Protein AF-A0A0L0DSE1-F1 (afdb_monomer_lite)

Structure (mmCIF, N/CA/C/O backbone):
data_AF-A0A0L0DSE1-F1
#
_entry.id   AF-A0A0L0DSE1-F1
#
loop_
_atom_site.group_PDB
_atom_site.id
_atom_site.type_symbol
_atom_site.label_atom_id
_atom_site.label_alt_id
_atom_site.label_comp_id
_atom_site.label_asym_id
_atom_site.label_entity_id
_atom_site.label_seq_id
_atom_site.pdbx_PDB_ins_code
_atom_site.Cartn_x
_atom_site.Cartn_y
_atom_site.Cartn_z
_atom_site.occupancy
_atom_site.B_iso_or_equiv
_atom_site.auth_seq_id
_atom_site.auth_comp_id
_atom_site.auth_asym_id
_atom_site.auth_atom_id
_atom_site.pdbx_PDB_model_num
ATOM 1 N N . MET A 1 1 ? -2.384 -7.972 -8.181 1.00 77.00 1 MET A N 1
ATOM 2 C CA . MET A 1 1 ? -3.371 -7.738 -7.108 1.00 77.00 1 MET A CA 1
ATOM 3 C C . MET A 1 1 ? -4.631 -7.132 -7.720 1.00 77.00 1 MET A C 1
ATOM 5 O O . MET A 1 1 ? -4.498 -6.184 -8.484 1.00 77.00 1 MET A O 1
ATOM 9 N N . ARG A 1 2 ? -5.817 -7.716 -7.495 1.00 85.00 2 ARG A N 1
ATOM 10 C CA . ARG A 1 2 ? -7.105 -7.076 -7.835 1.00 85.00 2 ARG A CA 1
ATOM 11 C C . ARG A 1 2 ? -7.622 -6.322 -6.615 1.00 85.00 2 ARG A C 1
ATOM 13 O O . ARG A 1 2 ? -7.344 -6.754 -5.499 1.00 85.00 2 ARG A O 1
ATOM 20 N N . VAL A 1 3 ? -8.358 -5.242 -6.859 1.00 89.81 3 VAL A N 1
ATOM 21 C CA . VAL A 1 3 ? -8.854 -4.331 -5.825 1.00 89.81 3 VAL A CA 1
ATOM 22 C C . VAL A 1 3 ? -10.337 -4.044 -6.042 1.00 89.81 3 VAL A C 1
ATOM 24 O O . VAL A 1 3 ? -10.761 -3.860 -7.186 1.00 89.81 3 VAL A O 1
ATOM 27 N N . ASP A 1 4 ? -11.109 -3.986 -4.959 1.00 92.31 4 ASP A N 1
ATOM 28 C CA . ASP A 1 4 ? -12.491 -3.508 -4.986 1.00 92.31 4 ASP A CA 1
ATOM 29 C C . ASP A 1 4 ? -12.519 -1.972 -5.034 1.00 92.31 4 ASP A C 1
ATOM 31 O O . ASP A 1 4 ? -12.539 -1.263 -4.025 1.00 92.31 4 ASP A O 1
ATOM 35 N N . VAL A 1 5 ? -12.480 -1.444 -6.258 1.00 92.19 5 VAL A N 1
ATOM 36 C CA . VAL A 1 5 ? -12.525 0.003 -6.517 1.00 92.19 5 VAL A CA 1
ATOM 37 C C . VAL A 1 5 ? -13.855 0.633 -6.109 1.00 92.19 5 VAL A C 1
ATOM 39 O O . VAL A 1 5 ? -13.909 1.832 -5.856 1.00 92.19 5 VAL A O 1
ATOM 42 N N . VAL A 1 6 ? -14.930 -0.151 -6.031 1.00 90.56 6 VAL A N 1
ATOM 43 C CA . VAL A 1 6 ? -16.251 0.362 -5.672 1.00 90.56 6 VAL A CA 1
ATOM 44 C C . VAL A 1 6 ? -16.303 0.622 -4.174 1.00 90.56 6 VAL A C 1
ATOM 46 O O . VAL A 1 6 ? -16.630 1.736 -3.768 1.00 90.56 6 VAL A O 1
ATOM 49 N N . LEU A 1 7 ? -15.880 -0.354 -3.370 1.00 91.31 7 LEU A N 1
ATOM 50 C CA . LEU A 1 7 ? -15.752 -0.187 -1.927 1.00 91.31 7 LEU A CA 1
ATOM 51 C C . LEU A 1 7 ? -14.810 0.973 -1.579 1.00 91.31 7 LEU A C 1
ATOM 53 O O . LEU A 1 7 ? -15.154 1.822 -0.760 1.00 91.31 7 LEU A O 1
ATOM 57 N N . LEU A 1 8 ? -13.641 1.059 -2.222 1.00 92.75 8 LEU A N 1
ATOM 58 C CA . LEU A 1 8 ? -12.686 2.139 -1.946 1.00 92.75 8 LEU A CA 1
ATOM 59 C C . LEU A 1 8 ? -13.211 3.522 -2.345 1.00 92.75 8 LEU A C 1
ATOM 61 O O . LEU A 1 8 ? -12.933 4.500 -1.652 1.00 92.75 8 LEU A O 1
ATOM 65 N N . ARG A 1 9 ? -14.000 3.627 -3.418 1.00 94.06 9 ARG A N 1
ATOM 66 C CA . ARG A 1 9 ? -14.691 4.873 -3.774 1.00 94.06 9 ARG A CA 1
ATOM 67 C C . ARG A 1 9 ? -15.709 5.270 -2.707 1.00 94.06 9 ARG A C 1
ATOM 69 O O . ARG A 1 9 ? -15.739 6.432 -2.304 1.00 94.06 9 ARG A O 1
ATOM 76 N N . ASP A 1 10 ? -16.508 4.318 -2.235 1.00 91.31 10 ASP A N 1
ATOM 77 C CA . ASP A 1 10 ? -17.514 4.557 -1.197 1.00 91.31 10 ASP A CA 1
ATOM 78 C C . ASP A 1 10 ? -16.847 5.001 0.118 1.00 91.31 10 ASP A C 1
ATOM 80 O O . ASP A 1 10 ? -17.321 5.933 0.770 1.00 91.31 10 ASP A O 1
ATOM 84 N N . ILE A 1 11 ? -15.690 4.417 0.453 1.00 91.88 11 ILE A N 1
ATOM 85 C CA . ILE A 1 11 ? -14.836 4.837 1.574 1.00 91.88 11 ILE A CA 1
ATOM 86 C C . ILE A 1 11 ? -14.335 6.278 1.387 1.00 91.88 11 ILE A C 1
ATOM 88 O O . ILE A 1 11 ? -14.452 7.099 2.299 1.00 91.88 11 ILE A O 1
ATOM 92 N N . LEU A 1 12 ? -13.789 6.599 0.211 1.00 89.38 12 LEU A N 1
ATOM 93 C CA . LEU A 1 12 ? -13.179 7.902 -0.073 1.00 89.38 12 LEU A CA 1
ATOM 94 C C . LEU A 1 12 ? -14.194 9.048 -0.082 1.00 89.38 12 LEU A C 1
ATOM 96 O O . LEU A 1 12 ? -13.908 10.120 0.447 1.00 89.38 12 LEU A O 1
ATOM 100 N N . PHE A 1 13 ? -15.377 8.825 -0.655 1.00 89.88 13 PHE A N 1
ATOM 101 C CA . PHE A 1 13 ? -16.377 9.875 -0.883 1.00 89.88 13 PHE A CA 1
ATOM 102 C C . PHE A 1 13 ? -17.624 9.746 -0.005 1.00 89.88 13 PHE A C 1
ATOM 104 O O . PHE A 1 13 ? -18.590 10.487 -0.189 1.00 89.88 13 PHE A O 1
ATOM 111 N N . ARG A 1 14 ? -17.622 8.814 0.957 1.00 80.19 14 ARG A N 1
ATOM 112 C CA . ARG A 1 14 ? -18.731 8.563 1.896 1.00 80.19 14 ARG A CA 1
ATOM 113 C C . ARG A 1 14 ? -20.073 8.320 1.193 1.00 80.19 14 ARG A C 1
ATOM 115 O O . ARG A 1 14 ? -21.125 8.719 1.694 1.00 80.19 14 ARG A O 1
ATOM 122 N N . GLN A 1 15 ? -20.045 7.689 0.021 1.00 66.56 15 GLN A N 1
ATOM 123 C CA . GLN A 1 15 ? -21.254 7.374 -0.735 1.00 66.56 15 GLN A CA 1
ATOM 124 C C . GLN A 1 15 ? -21.861 6.071 -0.204 1.00 66.56 15 GLN A C 1
ATOM 126 O O . GLN A 1 15 ? -21.169 5.076 -0.023 1.00 66.56 15 GLN A O 1
ATOM 131 N N . SER A 1 16 ? -23.164 6.072 0.091 1.00 49.97 16 SER A N 1
ATOM 132 C CA . SER A 1 16 ? -23.876 4.861 0.508 1.00 49.97 16 SER A CA 1
ATOM 133 C C . SER A 1 16 ? -24.124 3.935 -0.686 1.00 49.97 16 SER A C 1
ATOM 135 O O . SER A 1 16 ? -24.565 4.411 -1.733 1.00 49.97 16 SER A O 1
ATOM 137 N N . ALA A 1 17 ? -23.979 2.622 -0.483 1.00 47.59 17 ALA A N 1
ATOM 138 C CA . ALA A 1 17 ? -24.120 1.528 -1.458 1.00 47.59 17 ALA A CA 1
ATOM 139 C C . ALA A 1 17 ? -25.480 1.397 -2.203 1.00 47.59 17 ALA A C 1
ATOM 141 O O . ALA A 1 17 ? -25.745 0.386 -2.848 1.00 47.59 17 ALA A O 1
ATOM 142 N N . GLN A 1 18 ? -26.369 2.391 -2.155 1.00 39.34 18 GLN A N 1
ATOM 143 C CA . GLN A 1 18 ? -27.724 2.333 -2.723 1.00 39.34 18 GLN A CA 1
ATOM 144 C C . GLN A 1 18 ? -27.823 2.566 -4.241 1.00 39.34 18 GLN A C 1
ATOM 146 O O . GLN A 1 18 ? -28.926 2.627 -4.772 1.00 39.34 18 GLN A O 1
ATOM 151 N N . SER A 1 19 ? -26.710 2.657 -4.970 1.00 42.16 19 SER A N 1
ATOM 152 C CA . SER A 1 19 ? -26.721 2.854 -6.430 1.00 42.16 19 SER A CA 1
ATOM 153 C C . SER A 1 19 ? -25.907 1.780 -7.151 1.00 42.16 19 SER A C 1
ATOM 155 O O . SER A 1 19 ? -24.937 2.085 -7.837 1.00 42.16 19 SER A O 1
ATOM 157 N N . GLN A 1 20 ? -26.256 0.505 -6.963 1.00 48.78 20 GLN A N 1
ATOM 158 C CA . GLN A 1 20 ? -25.586 -0.606 -7.648 1.00 48.78 20 GLN A CA 1
ATOM 159 C C . GLN A 1 20 ? -26.588 -1.596 -8.240 1.00 48.78 20 GLN A C 1
ATOM 161 O O . GLN A 1 20 ? -26.768 -2.714 -7.769 1.00 48.78 20 GLN A O 1
ATOM 166 N N . SER A 1 21 ? -27.212 -1.198 -9.340 1.00 42.06 21 SER A N 1
ATOM 167 C CA . SER A 1 21 ? -27.599 -2.155 -10.368 1.00 42.06 21 SER A CA 1
ATOM 168 C C . SER A 1 21 ? -27.372 -1.490 -11.708 1.00 42.06 21 SER A C 1
ATOM 170 O O . SER A 1 21 ? -28.204 -0.687 -12.106 1.00 42.06 21 SER A O 1
ATOM 172 N N . GLU A 1 22 ? -26.239 -1.765 -12.361 1.00 42.53 22 GLU A N 1
ATOM 173 C CA . GLU A 1 22 ? -26.206 -2.001 -13.806 1.00 42.53 22 GLU A CA 1
ATOM 174 C C . GLU A 1 22 ? -24.787 -2.212 -14.367 1.00 42.53 22 GLU A C 1
ATOM 176 O O . GLU A 1 22 ? -23.858 -1.469 -14.080 1.00 42.53 22 GLU A O 1
ATOM 181 N N . HIS A 1 23 ? -24.694 -3.211 -15.254 1.00 43.81 23 HIS A N 1
ATOM 182 C CA . HIS A 1 23 ? -23.675 -3.407 -16.294 1.00 43.81 23 HIS A CA 1
ATOM 183 C C . HIS A 1 23 ? -22.360 -4.113 -15.937 1.00 43.81 23 HIS A C 1
ATOM 185 O O . HIS A 1 23 ? -21.278 -3.538 -15.992 1.00 43.81 23 HIS A O 1
ATOM 191 N N . SER A 1 24 ? -22.455 -5.437 -15.759 1.00 47.62 24 SER A N 1
ATOM 192 C CA . SER A 1 24 ? -21.319 -6.363 -15.817 1.00 47.62 24 SER A CA 1
ATOM 193 C C . SER A 1 24 ? -21.011 -6.801 -17.259 1.00 47.62 24 SER A C 1
ATOM 195 O O . SER A 1 24 ? -21.774 -7.580 -17.824 1.00 47.62 24 SER A O 1
ATOM 197 N N . ASN A 1 25 ? -19.947 -6.246 -17.867 1.00 41.38 25 ASN A N 1
ATOM 198 C CA . ASN A 1 25 ? -19.017 -6.896 -18.832 1.00 41.38 25 ASN A CA 1
ATOM 199 C C . ASN A 1 25 ? -18.144 -5.922 -19.665 1.00 41.38 25 ASN A C 1
ATOM 201 O O . ASN A 1 25 ? -17.325 -6.373 -20.461 1.00 41.38 25 ASN A O 1
ATOM 205 N N . LYS A 1 26 ? -18.210 -4.599 -19.433 1.00 45.12 26 LYS A N 1
ATOM 206 C CA . LYS A 1 26 ? -17.184 -3.617 -19.881 1.00 45.12 26 LYS A CA 1
ATOM 207 C C . LYS A 1 26 ? -16.057 -3.370 -18.848 1.00 45.12 26 LYS A C 1
ATOM 209 O O . LYS A 1 26 ? -15.193 -2.528 -19.049 1.00 45.12 26 LYS A O 1
ATOM 214 N N . LEU A 1 27 ? -16.031 -4.145 -17.759 1.00 52.34 27 LEU A N 1
ATOM 215 C CA . LEU A 1 27 ? -15.506 -3.725 -16.450 1.00 52.34 27 LEU A CA 1
ATOM 216 C C . LEU A 1 27 ? -13.992 -3.543 -16.274 1.00 52.34 27 LEU A C 1
ATOM 218 O O . LEU A 1 27 ? -13.603 -2.821 -15.367 1.00 52.34 27 LEU A O 1
ATOM 222 N N . ASN A 1 28 ? -13.113 -4.216 -17.021 1.00 54.69 28 ASN A N 1
ATOM 223 C CA . ASN A 1 28 ? -11.720 -4.342 -16.548 1.00 54.69 28 ASN A CA 1
ATOM 224 C C . ASN A 1 28 ? -10.826 -3.133 -16.898 1.00 54.69 28 ASN A C 1
ATOM 226 O O . ASN A 1 28 ? -9.962 -2.762 -16.109 1.00 54.69 28 ASN A O 1
ATOM 230 N N . VAL A 1 29 ? -11.039 -2.493 -18.056 1.00 58.25 29 VAL A N 1
ATOM 231 C CA . VAL A 1 29 ? -10.295 -1.272 -18.431 1.00 58.25 29 VAL A CA 1
ATOM 232 C C . VAL A 1 29 ? -10.792 -0.076 -17.615 1.00 58.25 29 VAL A C 1
ATOM 234 O O . VAL A 1 29 ? -9.981 0.693 -17.100 1.00 58.25 29 VAL A O 1
ATOM 237 N N . ASP A 1 30 ? -12.108 0.009 -17.405 1.00 80.06 30 ASP A N 1
ATOM 238 C CA . ASP A 1 30 ? -12.718 1.042 -16.567 1.00 80.06 30 ASP A CA 1
ATOM 239 C C . ASP A 1 30 ? -12.274 0.915 -15.101 1.00 80.06 30 ASP A C 1
ATOM 241 O O . ASP A 1 30 ? -11.966 1.922 -14.473 1.00 80.06 30 ASP A O 1
ATOM 245 N N . ALA A 1 31 ? -12.134 -0.307 -14.569 1.00 86.69 31 ALA A N 1
ATOM 246 C CA . ALA A 1 31 ? -11.707 -0.521 -13.186 1.00 86.69 31 ALA A CA 1
ATOM 247 C C . ALA A 1 31 ? -10.246 -0.119 -12.921 1.00 86.69 31 ALA A C 1
ATOM 249 O O . ALA A 1 31 ? -9.960 0.451 -11.871 1.00 86.69 31 ALA A O 1
ATOM 250 N N . ARG A 1 32 ? -9.311 -0.366 -13.853 1.00 89.44 32 ARG A N 1
ATOM 251 C CA . ARG A 1 32 ? -7.913 0.084 -13.688 1.00 89.44 32 ARG A CA 1
ATOM 252 C C . ARG A 1 32 ? -7.793 1.603 -13.762 1.00 89.44 32 ARG A C 1
ATOM 254 O O . ARG A 1 32 ? -7.111 2.205 -12.936 1.00 89.44 32 ARG A O 1
ATOM 261 N N . ALA A 1 33 ? -8.472 2.220 -14.730 1.00 91.69 33 ALA A N 1
ATOM 262 C CA . ALA A 1 33 ? -8.508 3.673 -14.848 1.00 91.69 33 ALA A CA 1
ATOM 263 C C . ALA A 1 33 ? -9.141 4.314 -13.604 1.00 91.69 33 ALA A C 1
ATOM 265 O O . ALA A 1 33 ? -8.642 5.321 -13.104 1.00 91.69 33 ALA A O 1
ATOM 266 N N . GLU A 1 34 ? -10.200 3.704 -13.071 1.00 93.75 34 GLU A N 1
ATOM 267 C CA . GLU A 1 34 ? -10.820 4.137 -11.823 1.00 93.75 34 GLU A CA 1
ATOM 268 C C . GLU A 1 34 ? -9.874 3.971 -10.632 1.00 93.75 34 GLU A C 1
ATOM 270 O O . GLU A 1 34 ? -9.717 4.907 -9.858 1.00 93.75 34 GLU A O 1
ATOM 275 N N . ALA A 1 35 ? -9.161 2.849 -10.513 1.00 95.06 35 ALA A N 1
ATOM 276 C CA . ALA A 1 35 ? -8.174 2.655 -9.453 1.00 95.06 35 ALA A CA 1
ATOM 277 C C . ALA A 1 35 ? -7.085 3.739 -9.461 1.00 95.06 35 ALA A C 1
ATOM 279 O O . ALA A 1 35 ? -6.737 4.271 -8.409 1.00 95.06 35 ALA A O 1
ATOM 280 N N . ALA A 1 36 ? -6.591 4.115 -10.646 1.00 95.31 36 ALA A N 1
ATOM 281 C CA . ALA A 1 36 ? -5.628 5.204 -10.794 1.00 95.31 36 ALA A CA 1
ATOM 282 C C . ALA A 1 36 ? -6.215 6.569 -10.379 1.00 95.31 36 ALA A C 1
ATOM 284 O O . ALA A 1 36 ? -5.525 7.369 -9.747 1.00 95.31 36 ALA A O 1
ATOM 285 N N . ARG A 1 37 ? -7.495 6.832 -10.680 1.00 95.81 37 ARG A N 1
ATOM 286 C CA . ARG A 1 37 ? -8.191 8.048 -10.219 1.00 95.81 37 ARG A CA 1
ATOM 287 C C . ARG A 1 37 ? -8.378 8.056 -8.709 1.00 95.81 37 ARG A C 1
ATOM 289 O O . ARG A 1 37 ? -8.062 9.060 -8.081 1.00 95.81 37 ARG A O 1
ATOM 296 N N . LEU A 1 38 ? -8.841 6.949 -8.131 1.00 96.62 38 LEU A N 1
ATOM 297 C CA . LEU A 1 38 ? -9.020 6.811 -6.687 1.00 96.62 38 LEU A CA 1
ATOM 298 C C . LEU A 1 38 ? -7.693 6.983 -5.957 1.00 96.62 38 LEU A C 1
ATOM 300 O O . LEU A 1 38 ? -7.653 7.707 -4.967 1.00 96.62 38 LEU A O 1
ATOM 304 N N . TYR A 1 39 ? -6.608 6.409 -6.490 1.00 97.44 39 TYR A N 1
ATOM 305 C CA . TYR A 1 39 ? -5.259 6.634 -5.981 1.00 97.44 39 TYR A CA 1
ATOM 306 C C . TYR A 1 39 ? -4.941 8.130 -5.892 1.00 97.44 39 TYR A C 1
ATOM 308 O O . TYR A 1 39 ? -4.450 8.579 -4.866 1.00 97.44 39 TYR A O 1
ATOM 316 N N . ASP A 1 40 ? -5.255 8.932 -6.912 1.00 97.44 40 ASP A N 1
ATOM 317 C CA . ASP A 1 40 ? -5.062 10.383 -6.838 1.00 97.44 40 ASP A CA 1
ATOM 318 C C . ASP A 1 40 ? -6.015 11.074 -5.860 1.00 97.44 40 ASP A C 1
ATOM 320 O O . ASP A 1 40 ? -5.592 11.967 -5.120 1.00 97.44 40 ASP A O 1
ATOM 324 N N . SER A 1 41 ? -7.272 10.637 -5.803 1.00 96.88 41 SER A N 1
ATOM 325 C CA . SER A 1 41 ? -8.274 11.174 -4.884 1.00 96.88 41 SER A CA 1
ATOM 326 C C . SER A 1 41 ? -7.889 11.000 -3.416 1.00 96.88 41 SER A C 1
ATOM 328 O O . SER A 1 41 ? -8.177 11.901 -2.629 1.00 96.88 41 SER A O 1
ATOM 330 N N . MET A 1 42 ? -7.173 9.930 -3.044 1.00 96.56 42 MET A N 1
ATOM 331 C CA . MET A 1 42 ? -6.668 9.722 -1.674 1.00 96.56 42 MET A CA 1
ATOM 332 C C . MET A 1 42 ? -5.824 10.891 -1.147 1.00 96.56 42 MET A C 1
ATOM 334 O O . MET A 1 42 ? -5.761 11.104 0.060 1.00 96.56 42 MET A O 1
ATOM 338 N N . TYR A 1 43 ? -5.168 11.641 -2.037 1.00 96.50 43 TYR A N 1
ATOM 339 C CA . TYR A 1 43 ? -4.279 12.754 -1.680 1.00 96.50 43 TYR A CA 1
ATOM 340 C C . TYR A 1 43 ? -4.967 14.117 -1.772 1.00 96.50 43 TYR A C 1
ATOM 342 O O . TYR A 1 43 ? -4.333 15.151 -1.569 1.00 96.50 43 TYR A O 1
ATOM 350 N N . THR A 1 44 ? -6.259 14.140 -2.090 1.00 96.62 44 THR A N 1
ATOM 351 C CA . THR A 1 44 ? -7.080 15.343 -1.955 1.00 96.62 44 THR A CA 1
ATOM 352 C C . THR A 1 44 ? -7.541 15.490 -0.508 1.00 96.62 44 THR A C 1
ATOM 354 O O . THR A 1 44 ? -7.654 14.504 0.219 1.00 96.62 44 THR A O 1
ATOM 357 N N . THR A 1 45 ? -7.861 16.716 -0.088 1.00 95.50 45 THR A N 1
ATOM 358 C CA . THR A 1 45 ? -8.407 16.976 1.254 1.00 95.50 45 THR A CA 1
ATOM 359 C C . THR A 1 45 ? -9.656 16.141 1.535 1.00 95.50 45 THR A C 1
ATOM 361 O O . THR A 1 45 ? -9.818 15.629 2.638 1.00 95.50 45 THR A O 1
ATOM 364 N N . GLU A 1 46 ? -10.528 15.986 0.536 1.00 94.38 46 GLU A N 1
ATOM 365 C CA . GLU A 1 46 ? -11.763 15.211 0.655 1.00 94.38 46 GLU A CA 1
ATOM 366 C C . GLU A 1 46 ? -11.483 13.715 0.815 1.00 94.38 46 GLU A C 1
ATOM 368 O O . GLU A 1 46 ? -11.935 13.120 1.790 1.00 94.38 46 GLU A O 1
ATOM 373 N N . GLY A 1 47 ? -10.688 13.121 -0.082 1.00 94.38 47 GLY A N 1
ATOM 374 C CA . GLY A 1 47 ? -10.375 11.693 -0.017 1.00 94.38 47 GLY A CA 1
ATOM 375 C C . GLY A 1 47 ? -9.607 11.312 1.249 1.00 94.38 47 GLY A C 1
ATOM 376 O O . GLY A 1 47 ? -9.935 10.312 1.889 1.00 94.38 47 GLY A O 1
ATOM 377 N N . LEU A 1 48 ? -8.650 12.141 1.681 1.00 96.19 48 LEU A N 1
ATOM 378 C CA . LEU A 1 48 ? -7.937 11.923 2.940 1.00 96.19 48 LEU A CA 1
ATOM 379 C C . LEU A 1 48 ? -8.893 11.972 4.142 1.00 96.19 48 LEU A C 1
ATOM 381 O O . LEU A 1 48 ? -8.857 11.084 4.992 1.00 96.19 48 LEU A O 1
ATOM 385 N N . ALA A 1 49 ? -9.792 12.961 4.194 1.00 95.69 49 ALA A N 1
ATOM 386 C CA . ALA A 1 49 ? -10.795 13.069 5.254 1.00 95.69 49 ALA A CA 1
ATOM 387 C C . ALA A 1 49 ? -11.840 11.938 5.211 1.00 95.69 49 ALA A C 1
ATOM 389 O O . ALA A 1 49 ? -12.406 11.574 6.247 1.00 95.69 49 ALA A O 1
ATOM 390 N N . GLY A 1 50 ? -12.128 11.390 4.029 1.00 95.38 50 GLY A N 1
ATOM 391 C CA . GLY A 1 50 ? -12.936 10.185 3.846 1.00 95.38 50 GLY A CA 1
ATOM 392 C C . GLY A 1 50 ? -12.274 8.966 4.481 1.00 95.38 50 GLY A C 1
ATOM 393 O O . GLY A 1 50 ? -12.858 8.344 5.367 1.00 95.38 50 GLY A O 1
ATOM 394 N N . LEU A 1 51 ? -11.017 8.700 4.113 1.00 95.94 51 LEU A N 1
ATOM 395 C CA . LEU A 1 51 ? -10.226 7.588 4.646 1.00 95.94 51 LEU A CA 1
ATOM 396 C C . LEU A 1 51 ? -10.008 7.677 6.155 1.00 95.94 51 LEU A C 1
ATOM 398 O O . LEU A 1 51 ? -10.208 6.687 6.850 1.00 95.94 51 LEU A O 1
ATOM 402 N N . GLN A 1 52 ? -9.633 8.847 6.675 1.00 95.88 52 GLN A N 1
ATOM 403 C CA . GLN A 1 52 ? -9.436 9.045 8.115 1.00 95.88 52 GLN A CA 1
ATOM 404 C C . GLN A 1 52 ? -10.727 8.807 8.897 1.00 95.88 52 GLN A C 1
ATOM 406 O O . GLN A 1 52 ? -10.712 8.177 9.954 1.00 95.88 52 GLN A O 1
ATOM 411 N N . TYR A 1 53 ? -11.856 9.282 8.369 1.00 95.19 53 TYR A N 1
ATOM 412 C CA . TYR A 1 53 ? -13.154 9.041 8.981 1.00 95.19 53 TYR A CA 1
ATOM 413 C C . TYR A 1 53 ? -13.508 7.556 8.970 1.00 95.19 53 TYR A C 1
ATOM 415 O O . TYR A 1 53 ? -13.831 7.009 10.021 1.00 95.19 53 TYR A O 1
ATOM 423 N N . TRP A 1 54 ? -13.388 6.892 7.820 1.00 95.25 54 TRP A N 1
ATOM 424 C CA . TRP A 1 54 ? -13.626 5.456 7.713 1.00 95.25 54 TRP A CA 1
ATOM 425 C C . TRP A 1 54 ? -12.737 4.652 8.671 1.00 95.25 54 TRP A C 1
ATOM 427 O O . TRP A 1 54 ? -13.249 3.811 9.410 1.00 95.25 54 TRP A O 1
ATOM 437 N N . PHE A 1 55 ? -11.440 4.969 8.730 1.00 95.75 55 PHE A N 1
ATOM 438 C CA . PHE A 1 55 ? -10.500 4.342 9.655 1.00 95.75 55 PHE A CA 1
ATOM 439 C C . PHE A 1 55 ? -10.954 4.552 11.101 1.00 95.75 55 PHE A C 1
ATOM 441 O O . PHE A 1 55 ? -11.037 3.597 11.862 1.00 95.75 55 PHE A O 1
ATOM 448 N N . SER A 1 56 ? -11.368 5.770 11.468 1.00 94.69 56 SER A N 1
ATOM 449 C CA . SER A 1 56 ? -11.819 6.076 12.831 1.00 94.69 56 SER A CA 1
ATOM 450 C C . SER A 1 56 ? -13.083 5.342 13.284 1.00 94.69 56 SER A C 1
ATOM 452 O O . SER A 1 56 ? -13.299 5.199 14.485 1.00 94.69 56 SER A O 1
ATOM 454 N N . LEU A 1 57 ? -13.914 4.882 12.345 1.00 93.50 57 LEU A N 1
ATOM 455 C CA . LEU A 1 57 ? -15.112 4.098 12.649 1.00 93.50 57 LEU A CA 1
ATOM 456 C C . LEU A 1 57 ? -14.812 2.620 12.910 1.00 93.50 57 LEU A C 1
ATOM 458 O O . LEU A 1 57 ? -15.645 1.939 13.505 1.00 93.50 57 LEU A O 1
ATOM 462 N N . ARG A 1 58 ? -13.677 2.119 12.415 1.00 92.81 58 ARG A N 1
ATOM 463 C CA . ARG A 1 58 ? -13.319 0.695 12.451 1.00 92.81 58 ARG A CA 1
ATOM 464 C C . ARG A 1 58 ? -12.114 0.391 13.327 1.00 92.81 58 ARG A C 1
ATOM 466 O O . ARG A 1 58 ? -11.971 -0.745 13.747 1.00 92.81 58 ARG A O 1
ATOM 473 N N . ALA A 1 59 ? -11.271 1.384 13.578 1.00 94.38 59 ALA A N 1
ATOM 474 C CA . ALA A 1 59 ? -10.074 1.227 14.376 1.00 94.38 59 ALA A CA 1
ATOM 475 C C . ALA A 1 59 ? -10.415 1.095 15.858 1.00 94.38 59 ALA A C 1
ATOM 477 O O . ALA A 1 59 ? -11.304 1.776 16.385 1.00 94.38 59 ALA A O 1
ATOM 478 N N . THR A 1 60 ? -9.631 0.280 16.548 1.00 93.88 60 THR A N 1
ATOM 479 C CA . THR A 1 60 ? -9.677 0.178 17.996 1.00 93.88 60 THR A CA 1
ATOM 480 C C . THR A 1 60 ? -8.961 1.369 18.632 1.00 93.88 60 THR A C 1
ATOM 482 O O . THR A 1 60 ? -7.875 1.790 18.231 1.00 93.88 60 THR A O 1
ATOM 485 N N . LYS A 1 61 ? -9.588 1.951 19.660 1.00 93.00 61 LYS A N 1
ATOM 486 C CA . LYS A 1 61 ? -9.012 3.053 20.434 1.00 93.00 61 LYS A CA 1
ATOM 487 C C . LYS A 1 61 ? -8.141 2.512 21.563 1.00 93.00 61 LYS A C 1
ATOM 489 O O . LYS A 1 61 ? -8.657 1.928 22.513 1.00 93.00 61 LYS A O 1
ATOM 494 N N . LYS A 1 62 ? -6.842 2.800 21.507 1.00 87.81 62 LYS A N 1
ATOM 495 C CA . LYS A 1 62 ? -5.841 2.398 22.501 1.00 87.81 62 LYS A CA 1
ATOM 496 C C . LYS A 1 62 ? -5.286 3.605 23.247 1.00 87.81 62 LYS A C 1
ATOM 498 O O . LYS A 1 62 ? -5.170 4.696 22.693 1.00 87.81 62 LYS A O 1
ATOM 503 N N . LEU A 1 63 ? -4.952 3.427 24.523 1.00 85.75 63 LEU A N 1
ATOM 504 C CA . LEU A 1 63 ? -4.276 4.447 25.326 1.00 85.75 63 LEU A CA 1
ATOM 505 C C . LEU A 1 63 ? -2.764 4.220 25.271 1.00 85.75 63 LEU A C 1
ATOM 507 O O . LEU A 1 63 ? -2.284 3.162 25.666 1.00 85.75 63 LEU A O 1
ATOM 511 N N . VAL A 1 64 ? -2.024 5.228 24.813 1.00 81.81 64 VAL A N 1
ATOM 512 C CA . VAL A 1 64 ? -0.557 5.257 24.804 1.00 81.81 64 VAL A CA 1
ATOM 513 C C . VAL A 1 64 ? -0.120 6.445 25.658 1.00 81.81 64 VAL A C 1
ATOM 515 O O . VAL A 1 64 ? -0.232 7.612 25.270 1.00 81.81 64 VAL A O 1
ATOM 518 N N . GLY A 1 65 ? 0.308 6.149 26.887 1.00 84.06 65 GLY A N 1
ATOM 519 C CA . GLY A 1 65 ? 0.570 7.168 27.903 1.00 84.06 65 GLY A CA 1
ATOM 520 C C . GLY A 1 65 ? -0.698 7.955 28.259 1.00 84.06 65 GLY A C 1
ATOM 521 O O . GLY A 1 65 ? -1.682 7.382 28.717 1.00 84.06 65 GLY A O 1
ATOM 522 N N . ALA A 1 66 ? -0.669 9.276 28.055 1.00 84.25 66 ALA A N 1
ATOM 523 C CA . ALA A 1 66 ? -1.805 10.172 28.307 1.00 84.25 66 ALA A CA 1
ATOM 524 C C . ALA A 1 66 ? -2.677 10.440 27.063 1.00 84.25 66 ALA A C 1
ATOM 526 O O . ALA A 1 66 ? -3.664 11.170 27.156 1.00 84.25 66 ALA A O 1
ATOM 527 N N . SER A 1 67 ? -2.314 9.884 25.904 1.00 85.44 67 SER A N 1
ATOM 528 C CA . SER A 1 67 ? -3.022 10.101 24.640 1.00 85.44 67 SER A CA 1
ATOM 529 C C . SER A 1 67 ? -3.763 8.843 24.209 1.00 85.44 67 SER A C 1
ATOM 531 O O . SER A 1 67 ? -3.353 7.728 24.521 1.00 85.44 67 SER A O 1
ATOM 533 N N . SER A 1 68 ? -4.857 9.017 23.470 1.00 89.75 68 SER A N 1
ATOM 534 C CA . SER A 1 68 ? -5.511 7.907 22.784 1.00 89.75 68 SER A CA 1
ATOM 535 C C . SER A 1 68 ? -5.151 7.905 21.308 1.00 89.75 68 SER A C 1
ATOM 537 O O . SER A 1 68 ? -5.323 8.931 20.650 1.00 89.75 68 SER A O 1
ATOM 539 N N . VAL A 1 69 ? -4.733 6.755 20.802 1.00 92.56 69 VAL A N 1
ATOM 540 C CA . VAL A 1 69 ? -4.454 6.507 19.387 1.00 92.56 69 VAL A CA 1
ATOM 541 C C . VAL A 1 69 ? -5.465 5.506 18.836 1.00 92.56 69 VAL A C 1
ATOM 543 O O . VAL A 1 69 ? -6.117 4.786 19.595 1.00 92.56 69 VAL A O 1
ATOM 546 N N . LEU A 1 70 ? -5.636 5.511 17.520 1.00 95.75 70 LEU A N 1
ATOM 547 C CA . LEU A 1 70 ? -6.494 4.576 16.803 1.00 95.75 70 LEU A CA 1
ATOM 548 C C . LEU A 1 70 ? -5.596 3.628 16.016 1.00 95.75 70 LEU A C 1
ATOM 550 O O . LEU A 1 70 ? -4.752 4.106 15.256 1.00 95.75 70 LEU A O 1
ATOM 554 N N . THR A 1 71 ? -5.781 2.327 16.204 1.00 95.56 71 THR A N 1
ATOM 555 C CA . THR A 1 71 ? -5.004 1.286 15.526 1.00 95.56 71 THR A CA 1
ATOM 556 C C . THR A 1 71 ? -5.916 0.217 14.931 1.00 95.56 71 THR A C 1
ATOM 558 O O . THR A 1 71 ? -7.045 0.028 15.382 1.00 95.56 71 THR A O 1
ATOM 561 N N . PHE A 1 72 ? -5.437 -0.443 13.878 1.00 95.56 72 PHE A N 1
ATOM 562 C CA . PHE A 1 72 ? -5.968 -1.714 13.396 1.00 95.56 72 PHE A CA 1
ATOM 563 C C . PHE A 1 72 ? -5.119 -2.838 13.979 1.00 95.56 72 PHE A C 1
ATOM 565 O O . PHE A 1 72 ? -3.923 -2.887 13.706 1.00 95.56 72 PHE A O 1
ATOM 572 N N . GLY A 1 73 ? -5.720 -3.734 14.751 1.00 94.56 73 GLY A N 1
ATOM 573 C CA . GLY A 1 73 ? -5.112 -5.021 15.076 1.00 94.56 73 GLY A CA 1
ATOM 574 C C . GLY A 1 73 ? -5.137 -5.982 13.883 1.00 94.56 73 GLY A C 1
ATOM 575 O O . GLY A 1 73 ? -5.743 -5.700 12.845 1.00 94.56 73 GLY A O 1
ATOM 576 N N . GLU A 1 74 ? -4.521 -7.150 14.056 1.00 95.00 74 GLU A N 1
ATOM 577 C CA . GLU A 1 74 ? -4.458 -8.215 13.044 1.00 95.00 74 GLU A CA 1
ATOM 578 C C . GLU A 1 74 ? -5.831 -8.555 12.438 1.00 95.00 74 GLU A C 1
ATOM 580 O O . GLU A 1 74 ? -6.005 -8.465 11.222 1.00 95.00 74 GLU A O 1
ATOM 585 N N . ASP A 1 75 ? -6.830 -8.874 13.269 1.00 94.38 75 ASP A N 1
ATOM 586 C CA . ASP A 1 75 ? -8.172 -9.256 12.804 1.00 94.38 75 ASP A CA 1
ATOM 587 C C . ASP A 1 75 ? -8.828 -8.155 11.956 1.00 94.38 75 ASP A C 1
ATOM 589 O O . ASP A 1 75 ? -9.421 -8.422 10.906 1.00 94.38 75 ASP A O 1
ATOM 593 N N . GLU A 1 76 ? -8.709 -6.900 12.396 1.00 95.00 76 GLU A N 1
ATOM 594 C CA . GLU A 1 76 ? -9.270 -5.733 11.711 1.00 95.00 76 GLU A CA 1
ATOM 595 C C . GLU A 1 76 ? -8.584 -5.526 10.355 1.00 95.00 76 GLU A C 1
ATOM 597 O O . GLU A 1 76 ? -9.258 -5.280 9.348 1.00 95.00 76 GLU A O 1
ATOM 602 N N . PHE A 1 77 ? -7.259 -5.691 10.307 1.00 95.94 77 PHE A N 1
ATOM 603 C CA . PHE A 1 77 ? -6.480 -5.590 9.080 1.00 95.94 77 PHE A CA 1
ATOM 604 C C . PHE A 1 77 ? -6.781 -6.724 8.096 1.00 95.94 77 PHE A C 1
ATOM 606 O O . PHE A 1 77 ? -7.015 -6.454 6.918 1.00 95.94 77 PHE A O 1
ATOM 613 N N . VAL A 1 78 ? -6.838 -7.976 8.553 1.00 95.19 78 VAL A N 1
ATOM 614 C CA . VAL A 1 78 ? -7.124 -9.133 7.690 1.00 95.19 78 VAL A CA 1
ATOM 615 C C . VAL A 1 78 ? -8.545 -9.057 7.131 1.00 95.19 78 VAL A C 1
ATOM 617 O O . VAL A 1 78 ? -8.750 -9.275 5.933 1.00 95.19 78 VAL A O 1
ATOM 620 N N . LEU A 1 79 ? -9.537 -8.707 7.956 1.00 94.50 79 LEU A N 1
ATOM 621 C CA . LEU A 1 79 ? -10.913 -8.517 7.488 1.00 94.50 79 LEU A CA 1
ATOM 622 C C . LEU A 1 79 ? -10.990 -7.409 6.440 1.00 94.50 79 LEU A C 1
ATOM 624 O O . LEU A 1 79 ? -11.559 -7.618 5.369 1.00 94.50 79 LEU A O 1
ATOM 628 N N . PHE A 1 80 ? -10.368 -6.263 6.709 1.00 94.50 80 PHE A N 1
ATOM 629 C CA . PHE A 1 80 ? -10.309 -5.171 5.747 1.00 94.50 80 PHE A CA 1
ATOM 630 C C . PHE A 1 80 ? -9.607 -5.578 4.445 1.00 94.50 80 PHE A C 1
ATOM 632 O O . PHE A 1 80 ? -10.136 -5.359 3.357 1.00 94.50 80 PHE A O 1
ATOM 639 N N . GLY A 1 81 ? -8.437 -6.206 4.542 1.00 93.19 81 GLY A N 1
ATOM 640 C CA . GLY A 1 81 ? -7.642 -6.637 3.400 1.00 93.19 81 GLY A CA 1
ATOM 641 C C . GLY A 1 81 ? -8.401 -7.584 2.472 1.00 93.19 81 GLY A C 1
ATOM 642 O O . GLY A 1 81 ? -8.296 -7.449 1.251 1.00 93.19 81 GLY A O 1
ATOM 643 N N . ARG A 1 82 ? -9.223 -8.481 3.030 1.00 93.12 82 ARG A N 1
ATOM 644 C CA . ARG A 1 82 ? -10.133 -9.358 2.271 1.00 93.12 82 ARG A CA 1
ATOM 645 C C . ARG A 1 82 ? -11.275 -8.607 1.591 1.00 93.12 82 ARG A C 1
ATOM 647 O O . ARG A 1 82 ? -11.706 -9.014 0.518 1.00 93.12 82 ARG A O 1
ATOM 654 N N . GLU A 1 83 ? -11.794 -7.551 2.216 1.00 92.62 83 GLU A N 1
ATOM 655 C CA . GLU A 1 83 ? -12.853 -6.727 1.622 1.00 92.62 83 GLU A CA 1
ATOM 656 C C . GLU A 1 83 ? -12.328 -5.935 0.417 1.00 92.62 83 GLU A C 1
ATOM 658 O O . GLU A 1 83 ? -13.013 -5.827 -0.598 1.00 92.62 83 GLU A O 1
ATOM 663 N N . VAL A 1 84 ? -11.109 -5.389 0.504 1.00 92.44 84 VAL A N 1
ATOM 664 C CA . VAL A 1 84 ? -10.570 -4.499 -0.538 1.00 92.44 84 VAL A CA 1
ATOM 665 C C . VAL A 1 84 ? -9.681 -5.182 -1.569 1.00 92.44 84 VAL A C 1
ATOM 667 O O . VAL A 1 84 ? -9.467 -4.618 -2.642 1.00 92.44 84 VAL A O 1
ATOM 670 N N . THR A 1 85 ? -9.152 -6.373 -1.293 1.00 91.81 85 THR A N 1
ATOM 671 C CA . THR A 1 85 ? -8.240 -7.087 -2.196 1.00 91.81 85 THR A CA 1
ATOM 672 C C . THR A 1 85 ? -8.633 -8.552 -2.370 1.00 91.81 85 THR A C 1
ATOM 674 O O . THR A 1 85 ? -9.497 -9.079 -1.684 1.00 91.81 85 THR A O 1
ATOM 677 N N . GLN A 1 86 ? -7.972 -9.238 -3.304 1.00 88.38 86 GLN A N 1
ATOM 678 C CA . GLN A 1 86 ? -8.075 -10.697 -3.462 1.00 88.38 86 GLN A CA 1
ATOM 679 C C . GLN A 1 86 ? -6.905 -11.454 -2.817 1.00 88.38 86 GLN A C 1
ATOM 681 O O . GLN A 1 86 ? -6.574 -12.555 -3.257 1.00 88.38 86 GLN A O 1
ATOM 686 N N . LEU A 1 87 ? -6.221 -10.839 -1.851 1.00 89.25 87 LEU A N 1
ATOM 687 C CA . LEU A 1 87 ? -5.118 -11.480 -1.142 1.00 89.25 87 LEU A CA 1
ATOM 688 C C . LEU A 1 87 ? -5.650 -12.558 -0.193 1.00 89.25 87 LEU A C 1
ATOM 690 O O . LEU A 1 87 ? -6.739 -12.430 0.368 1.00 89.25 87 LEU A O 1
ATOM 694 N N . THR A 1 88 ? -4.886 -13.636 -0.036 1.00 90.06 88 THR A N 1
ATOM 695 C CA . THR A 1 88 ? -5.174 -14.663 0.971 1.00 90.06 88 THR A CA 1
ATOM 696 C C . THR A 1 88 ? -4.787 -14.171 2.361 1.00 90.06 88 THR A C 1
ATOM 698 O O . THR A 1 88 ? -3.988 -13.249 2.495 1.00 90.06 88 THR A O 1
ATOM 701 N N . ASP A 1 89 ? -5.294 -14.824 3.405 1.00 91.56 89 ASP A N 1
ATOM 702 C CA . ASP A 1 89 ? -4.952 -14.486 4.794 1.00 91.56 89 ASP A CA 1
ATOM 703 C C . ASP A 1 89 ? -3.454 -14.497 5.026 1.00 91.56 89 ASP A C 1
ATOM 705 O O . ASP A 1 89 ? -2.927 -13.563 5.604 1.00 91.56 89 ASP A O 1
ATOM 709 N N . HIS A 1 90 ? -2.759 -15.515 4.517 1.00 89.50 90 HIS A N 1
ATOM 710 C CA . HIS A 1 90 ? -1.313 -15.598 4.661 1.00 89.50 90 HIS A CA 1
ATOM 711 C C . HIS A 1 90 ? -0.615 -14.396 4.016 1.00 89.50 90 HIS A C 1
ATOM 713 O O . HIS A 1 90 ? 0.259 -13.810 4.635 1.00 89.50 90 HIS A O 1
ATOM 719 N N . GLN A 1 91 ? -1.052 -13.973 2.825 1.00 87.81 91 GLN A N 1
ATOM 720 C CA . GLN A 1 91 ? -0.499 -12.785 2.171 1.00 87.81 91 GLN A CA 1
ATOM 721 C C . GLN A 1 91 ? -0.822 -11.499 2.938 1.00 87.81 91 GLN A C 1
ATOM 723 O O . GLN A 1 91 ? -0.037 -10.558 2.900 1.00 87.81 91 GLN A O 1
ATOM 728 N N . LEU A 1 92 ? -1.984 -11.431 3.591 1.00 91.62 92 LEU A N 1
ATOM 729 C CA . LEU A 1 92 ? -2.357 -10.302 4.437 1.00 91.62 92 LEU A CA 1
ATOM 730 C C . LEU A 1 92 ? -1.546 -10.289 5.735 1.00 91.62 92 LEU A C 1
ATOM 732 O O . LEU A 1 92 ? -1.085 -9.230 6.125 1.00 91.62 92 LEU A O 1
ATOM 736 N N . LEU A 1 93 ? -1.307 -11.433 6.366 1.00 91.06 93 LEU A N 1
ATOM 737 C CA . LEU A 1 93 ? -0.420 -11.522 7.527 1.00 91.06 93 LEU A CA 1
ATOM 738 C C . LEU A 1 93 ? 1.009 -11.126 7.158 1.00 91.06 93 LEU A C 1
ATOM 740 O O . LEU A 1 93 ? 1.603 -10.319 7.858 1.00 91.06 93 LEU A O 1
ATOM 744 N N . ASP A 1 94 ? 1.502 -11.567 5.997 1.00 86.25 94 ASP A N 1
ATOM 745 C CA . ASP A 1 94 ? 2.790 -11.098 5.494 1.00 86.25 94 ASP A CA 1
ATOM 746 C C . ASP A 1 94 ? 2.770 -9.562 5.390 1.00 86.25 94 ASP A C 1
ATOM 748 O O . ASP A 1 94 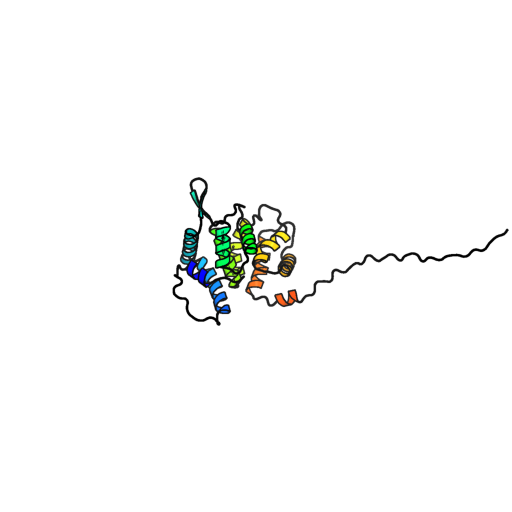? 3.639 -8.898 5.940 1.00 86.25 94 ASP A O 1
ATOM 752 N N . TRP A 1 95 ? 1.750 -8.963 4.757 1.00 87.44 95 TRP A N 1
ATOM 753 C CA . TRP A 1 95 ? 1.611 -7.500 4.681 1.00 87.44 95 TRP A CA 1
ATOM 754 C C . TRP A 1 95 ? 1.595 -6.813 6.049 1.00 87.44 95 TRP A C 1
ATOM 756 O O . TRP A 1 95 ? 2.175 -5.733 6.173 1.00 87.44 95 TRP A O 1
ATOM 766 N N . LEU A 1 96 ? 0.927 -7.406 7.039 1.00 90.38 96 LEU A N 1
ATOM 767 C CA . LEU A 1 96 ? 0.895 -6.895 8.403 1.00 90.38 96 LEU A CA 1
ATOM 768 C C . LEU A 1 96 ? 2.315 -6.823 8.962 1.00 90.38 96 LEU A C 1
ATOM 770 O O . LEU A 1 96 ? 2.725 -5.741 9.364 1.00 90.38 96 LEU A O 1
ATOM 774 N N . ASP A 1 97 ? 3.086 -7.907 8.872 1.00 85.50 97 ASP A N 1
ATOM 775 C CA . ASP A 1 97 ? 4.460 -7.980 9.384 1.00 85.50 97 ASP A CA 1
ATOM 776 C C . ASP A 1 97 ? 5.391 -6.931 8.748 1.00 85.50 97 ASP A C 1
ATOM 778 O O . ASP A 1 97 ? 6.320 -6.434 9.385 1.00 85.50 97 ASP A O 1
ATOM 782 N N . TYR A 1 98 ? 5.165 -6.555 7.484 1.00 81.81 98 TYR A N 1
ATOM 783 C CA . TYR A 1 98 ? 5.973 -5.505 6.845 1.00 81.81 98 TYR A CA 1
ATOM 784 C C . TYR A 1 98 ? 5.535 -4.089 7.179 1.00 81.81 98 TYR A C 1
ATOM 786 O O . TYR A 1 98 ? 6.359 -3.171 7.146 1.00 81.81 98 TYR A O 1
ATOM 794 N N . LEU A 1 99 ? 4.244 -3.891 7.416 1.00 86.75 99 LEU A N 1
ATOM 795 C CA . LEU A 1 99 ? 3.696 -2.588 7.760 1.00 86.75 99 LEU A CA 1
ATOM 796 C C . LEU A 1 99 ? 3.860 -2.297 9.254 1.00 86.75 99 LEU A C 1
ATOM 798 O O . LEU A 1 99 ? 4.042 -1.137 9.625 1.00 86.75 99 LEU A O 1
ATOM 802 N N . ASP A 1 100 ? 3.844 -3.326 10.096 1.00 87.81 100 ASP A N 1
ATOM 803 C CA . ASP A 1 100 ? 4.057 -3.241 11.533 1.00 87.81 100 ASP A CA 1
ATOM 804 C C . ASP A 1 100 ? 5.547 -3.143 11.868 1.00 87.81 100 ASP A C 1
ATOM 806 O O . ASP A 1 100 ? 6.211 -4.047 12.370 1.00 87.81 100 ASP A O 1
ATOM 810 N N . VAL A 1 101 ? 6.081 -1.961 11.592 1.00 78.50 101 VAL A N 1
ATOM 811 C CA . VAL A 1 101 ? 7.476 -1.611 11.856 1.00 78.50 101 VAL A CA 1
ATOM 812 C C . VAL A 1 101 ? 7.832 -1.709 13.342 1.00 78.50 101 VAL A C 1
ATOM 814 O O . VAL A 1 101 ? 9.014 -1.783 13.681 1.00 78.50 101 VAL A O 1
ATOM 817 N N . GLU A 1 102 ? 6.852 -1.623 14.241 1.00 82.12 102 GLU A N 1
ATOM 818 C CA . GLU A 1 102 ? 7.057 -1.608 15.691 1.00 82.12 102 GLU A CA 1
ATOM 819 C C . GLU A 1 102 ? 6.908 -2.995 16.332 1.00 82.12 102 GLU A C 1
ATOM 821 O O . GLU A 1 102 ? 7.210 -3.116 17.523 1.00 82.12 102 GLU A O 1
ATOM 826 N N . ASP A 1 103 ? 6.522 -4.014 15.554 1.00 84.44 103 ASP A N 1
ATOM 827 C CA . ASP A 1 103 ? 6.289 -5.393 16.004 1.00 84.44 103 ASP A CA 1
ATOM 828 C C . ASP A 1 103 ? 5.318 -5.432 17.202 1.00 84.44 103 ASP A C 1
ATOM 830 O O . ASP A 1 103 ? 5.606 -5.971 18.273 1.00 84.44 103 ASP A O 1
ATOM 834 N N . GLN A 1 104 ? 4.192 -4.725 17.063 1.00 87.19 104 GLN A N 1
ATOM 835 C CA . GLN A 1 104 ? 3.150 -4.582 18.088 1.00 87.19 104 GLN A CA 1
ATOM 836 C C . GLN A 1 104 ? 1.868 -5.368 17.768 1.00 87.19 104 GLN A C 1
ATOM 838 O O . GLN A 1 104 ? 0.945 -5.375 18.584 1.00 87.19 104 GLN A O 1
ATOM 843 N N . GLY A 1 105 ? 1.792 -6.003 16.599 1.00 88.69 105 GLY A N 1
ATOM 844 C CA . GLY A 1 105 ? 0.590 -6.594 16.016 1.00 88.69 105 GLY A CA 1
ATOM 845 C C . GLY A 1 105 ? -0.457 -5.559 15.590 1.00 88.69 105 GLY A C 1
ATOM 846 O O . GLY A 1 105 ? -1.642 -5.888 15.507 1.00 88.69 105 GLY A O 1
ATOM 847 N N . GLU A 1 106 ? -0.061 -4.297 15.392 1.00 91.81 106 GLU A N 1
ATOM 848 C CA . GLU A 1 106 ? -0.983 -3.170 15.221 1.00 91.81 106 GLU A CA 1
ATOM 849 C C . GLU A 1 106 ? -0.501 -2.171 14.159 1.00 91.81 106 GLU A C 1
ATOM 851 O O . GLU A 1 106 ? 0.675 -1.827 14.081 1.00 91.81 106 GLU A O 1
ATOM 856 N N . LEU A 1 107 ? -1.438 -1.630 13.379 1.00 93.88 107 LEU A N 1
ATOM 857 C CA . LEU A 1 107 ? -1.183 -0.627 12.347 1.00 93.88 107 LEU A CA 1
ATOM 858 C C . LEU A 1 107 ? -1.868 0.698 12.677 1.00 93.88 107 LEU A C 1
ATOM 860 O O . LEU A 1 107 ? -3.068 0.737 12.957 1.00 93.88 107 LEU A O 1
ATOM 864 N N . TYR A 1 108 ? -1.140 1.809 12.567 1.00 93.94 108 TYR A N 1
ATOM 865 C CA . TYR A 1 108 ? -1.742 3.141 12.592 1.00 93.94 108 TYR A CA 1
ATOM 866 C C . TYR A 1 108 ? -2.296 3.508 11.209 1.00 93.94 108 TYR A C 1
ATOM 868 O O . TYR A 1 108 ? -2.164 2.776 10.219 1.00 93.94 108 TYR A O 1
ATOM 876 N N . PHE A 1 109 ? -2.948 4.669 11.137 1.00 94.81 109 PHE A N 1
ATOM 877 C CA . PHE A 1 109 ? -3.570 5.146 9.906 1.00 94.81 109 PHE A CA 1
ATOM 878 C C . PHE A 1 109 ? -2.570 5.230 8.748 1.00 94.81 109 PHE A C 1
ATOM 880 O O . PHE A 1 109 ? -2.911 4.887 7.621 1.00 94.81 109 PHE A O 1
ATOM 887 N N . GLU A 1 110 ? -1.341 5.665 9.011 1.00 92.62 110 GLU A N 1
ATOM 888 C CA . GLU A 1 110 ? -0.292 5.838 8.011 1.00 92.62 110 GLU A CA 1
ATOM 889 C C . GLU A 1 110 ? 0.075 4.511 7.337 1.00 92.62 110 GLU A C 1
ATOM 891 O O . GLU A 1 110 ? 0.192 4.457 6.112 1.00 92.62 110 GLU A O 1
ATOM 896 N N . GLN A 1 111 ? 0.199 3.427 8.106 1.00 92.44 111 GLN A N 1
ATOM 897 C CA . GLN A 1 111 ? 0.467 2.090 7.576 1.00 92.44 111 GLN A CA 1
ATOM 898 C C . GLN A 1 111 ? -0.700 1.587 6.720 1.00 92.44 111 GLN A C 1
ATOM 900 O O . GLN A 1 111 ? -0.500 1.127 5.593 1.00 92.44 111 GLN A O 1
ATOM 905 N N . VAL A 1 112 ? -1.935 1.735 7.212 1.00 94.81 112 VAL A N 1
ATOM 906 C CA . VAL A 1 112 ? -3.140 1.353 6.458 1.00 94.81 112 VAL A CA 1
ATOM 907 C C . VAL A 1 112 ? -3.282 2.194 5.184 1.00 94.81 112 VAL A C 1
ATOM 909 O O . VAL A 1 112 ? -3.640 1.676 4.126 1.00 94.81 112 VAL A O 1
ATOM 912 N N . PHE A 1 113 ? -2.934 3.479 5.237 1.00 95.56 113 PHE A N 1
ATOM 913 C CA . PHE A 1 113 ? -2.915 4.359 4.072 1.00 95.56 113 PHE A CA 1
ATOM 914 C C . PHE A 1 113 ? -1.917 3.871 3.017 1.00 95.56 113 PHE A C 1
ATOM 916 O O . PHE A 1 113 ? -2.264 3.823 1.835 1.00 95.56 113 PHE A O 1
ATOM 923 N N . ILE A 1 114 ? -0.703 3.477 3.421 1.00 93.56 114 ILE A N 1
ATOM 924 C CA . ILE A 1 114 ? 0.305 2.919 2.508 1.00 93.56 114 ILE A CA 1
ATOM 925 C C . ILE A 1 114 ? -0.204 1.637 1.847 1.00 93.56 114 ILE A C 1
ATOM 927 O O . ILE A 1 114 ? -0.077 1.514 0.628 1.00 93.56 114 ILE A O 1
ATOM 931 N N . PHE A 1 115 ? -0.841 0.738 2.603 1.00 93.56 115 PHE A N 1
ATOM 932 C CA . PHE A 1 115 ? -1.452 -0.479 2.059 1.00 93.56 115 PHE A CA 1
ATOM 933 C C . PHE A 1 115 ? -2.507 -0.180 0.981 1.00 93.56 115 PHE A C 1
ATOM 935 O O . PHE A 1 115 ? -2.482 -0.751 -0.110 1.00 93.56 115 PHE A O 1
ATOM 942 N N . ILE A 1 116 ? -3.413 0.767 1.236 1.00 95.50 116 ILE A N 1
ATOM 943 C CA . ILE A 1 116 ? -4.437 1.154 0.253 1.00 95.50 116 ILE A CA 1
ATOM 944 C C . ILE A 1 116 ? -3.787 1.808 -0.974 1.00 95.50 116 ILE A C 1
ATOM 946 O O . ILE A 1 116 ? -4.150 1.509 -2.116 1.00 95.50 116 ILE A O 1
ATOM 950 N N . ALA A 1 117 ? -2.801 2.680 -0.754 1.00 95.75 117 ALA A N 1
ATOM 951 C CA . ALA A 1 117 ? -2.115 3.404 -1.816 1.00 95.75 117 ALA A CA 1
ATOM 952 C C . ALA A 1 117 ? -1.341 2.455 -2.745 1.00 95.75 117 ALA A C 1
ATOM 954 O O . ALA A 1 117 ? -1.406 2.604 -3.970 1.00 95.75 117 ALA A O 1
ATOM 955 N N . ILE A 1 118 ? -0.647 1.453 -2.196 1.00 93.12 118 ILE A N 1
ATOM 956 C CA . ILE A 1 118 ? 0.054 0.451 -3.004 1.00 93.12 118 ILE A CA 1
ATOM 957 C C . ILE A 1 118 ? -0.926 -0.498 -3.702 1.00 93.12 118 ILE A C 1
ATOM 959 O O . ILE A 1 118 ? -0.718 -0.837 -4.866 1.00 93.12 118 ILE A O 1
ATOM 963 N N . ALA A 1 119 ? -2.046 -0.851 -3.059 1.00 93.06 119 ALA A N 1
ATOM 964 C CA . ALA A 1 119 ? -3.102 -1.646 -3.677 1.00 93.06 119 ALA A CA 1
ATOM 965 C C . ALA A 1 119 ? -3.681 -0.973 -4.929 1.00 93.06 119 ALA A C 1
ATOM 967 O O . ALA A 1 119 ? -3.681 -1.560 -6.019 1.00 93.06 119 ALA A O 1
ATOM 968 N N . LEU A 1 120 ? -4.122 0.279 -4.790 1.00 95.12 120 LEU A N 1
ATOM 969 C CA . LEU A 1 120 ? -4.697 1.052 -5.887 1.00 95.12 120 LEU A CA 1
ATOM 970 C C . LEU A 1 120 ? -3.679 1.350 -6.986 1.00 95.12 120 LEU A C 1
ATOM 972 O O . LEU A 1 120 ? -4.002 1.199 -8.162 1.00 95.12 120 LEU A O 1
ATOM 976 N N . SER A 1 121 ? -2.449 1.730 -6.631 1.00 94.69 121 SER A N 1
ATOM 977 C CA . SER A 1 121 ? -1.419 2.037 -7.629 1.00 94.69 121 SER A CA 1
ATOM 978 C C . SER A 1 121 ? -0.966 0.804 -8.411 1.00 94.69 121 SER A C 1
ATOM 980 O O . SER A 1 121 ? -0.824 0.884 -9.632 1.00 94.69 121 SER A O 1
ATOM 982 N N . ALA A 1 122 ? -0.833 -0.354 -7.756 1.00 90.88 122 ALA A N 1
ATOM 983 C CA . ALA A 1 122 ? -0.547 -1.620 -8.424 1.00 90.88 122 ALA A CA 1
ATOM 984 C C . ALA A 1 122 ? -1.669 -2.021 -9.388 1.00 90.88 122 ALA A C 1
ATOM 986 O O . ALA A 1 122 ? -1.408 -2.401 -10.531 1.00 90.88 122 ALA A O 1
ATOM 987 N N . TYR A 1 123 ? -2.928 -1.929 -8.952 1.00 91.25 123 TYR A N 1
ATOM 988 C CA . TYR A 1 123 ? -4.061 -2.293 -9.802 1.00 91.25 123 TYR A CA 1
ATOM 989 C C . TYR A 1 123 ? -4.266 -1.296 -10.955 1.00 91.25 123 TYR A C 1
ATOM 991 O O . TYR A 1 123 ? -4.549 -1.708 -12.081 1.00 91.25 123 TYR A O 1
ATOM 999 N N . GLY A 1 124 ? -4.052 -0.004 -10.695 1.00 92.06 124 GLY A N 1
ATOM 1000 C CA . GLY A 1 124 ? -4.192 1.096 -11.648 1.00 92.06 124 GLY A CA 1
ATOM 1001 C C . GLY A 1 124 ? -2.981 1.365 -12.544 1.00 92.06 124 GLY A C 1
ATOM 1002 O O . GLY A 1 124 ? -3.067 2.266 -13.372 1.00 92.06 124 GLY A O 1
ATOM 1003 N N . LYS A 1 125 ? -1.882 0.605 -12.414 1.00 90.81 125 LYS A N 1
ATOM 1004 C CA . LYS A 1 125 ? -0.647 0.781 -13.208 1.00 90.81 125 LYS A CA 1
ATOM 1005 C C . LYS A 1 125 ? -0.014 2.172 -13.059 1.00 90.81 125 LYS A C 1
ATOM 1007 O O . LYS A 1 125 ? 0.354 2.812 -14.040 1.00 90.81 125 LYS A O 1
ATOM 1012 N N . VAL A 1 126 ? 0.076 2.643 -11.816 1.00 94.12 126 VAL A N 1
ATOM 1013 C CA . VAL A 1 126 ? 0.710 3.923 -11.449 1.00 94.12 126 VAL A CA 1
ATOM 1014 C C . VAL A 1 126 ? 1.680 3.763 -10.269 1.00 94.12 126 VAL A C 1
ATOM 1016 O O . VAL A 1 126 ? 1.800 4.650 -9.419 1.00 94.12 126 VAL A O 1
ATOM 1019 N N . LEU A 1 127 ? 2.368 2.622 -10.182 1.00 92.56 127 LEU A N 1
ATOM 1020 C CA . LEU A 1 127 ? 3.323 2.319 -9.111 1.00 92.56 127 LEU A CA 1
ATOM 1021 C C . LEU A 1 127 ? 4.505 3.289 -9.075 1.00 92.56 127 LEU A C 1
ATOM 1023 O O . LEU A 1 127 ? 4.977 3.628 -7.995 1.00 92.56 127 LEU A O 1
ATOM 1027 N N . THR A 1 128 ? 4.958 3.797 -10.220 1.00 93.62 128 THR A N 1
ATOM 1028 C CA . THR A 1 128 ? 5.995 4.845 -10.280 1.00 93.62 128 THR A CA 1
ATOM 1029 C C . THR A 1 128 ? 5.570 6.108 -9.533 1.00 93.62 128 THR A C 1
ATOM 1031 O O . THR A 1 128 ? 6.361 6.714 -8.811 1.00 93.62 128 THR A O 1
ATOM 1034 N N . LYS A 1 129 ? 4.291 6.482 -9.643 1.00 95.50 129 LYS A N 1
ATOM 1035 C CA . LYS A 1 129 ? 3.708 7.630 -8.941 1.00 95.50 129 LYS A CA 1
ATOM 1036 C C . LYS A 1 129 ? 3.560 7.371 -7.444 1.00 95.50 129 LYS A C 1
ATOM 1038 O O . LYS A 1 129 ? 3.728 8.298 -6.654 1.00 95.50 129 LYS A O 1
ATOM 1043 N N . PHE A 1 130 ? 3.230 6.140 -7.060 1.00 95.25 130 PHE A N 1
ATOM 1044 C CA . PHE A 1 130 ? 3.270 5.687 -5.666 1.00 95.25 130 PHE A CA 1
ATOM 1045 C C . PHE A 1 130 ? 4.674 5.805 -5.092 1.00 95.25 130 PHE A C 1
ATOM 1047 O O . PHE A 1 130 ? 4.864 6.446 -4.060 1.00 95.25 130 PHE A O 1
ATOM 1054 N N . TRP A 1 131 ? 5.658 5.280 -5.810 1.00 94.19 131 TRP A N 1
ATOM 1055 C CA . TRP A 1 131 ? 7.042 5.278 -5.376 1.00 94.19 131 TRP A CA 1
ATOM 1056 C C . TRP A 1 131 ? 7.598 6.677 -5.189 1.00 94.19 131 TRP A C 1
ATOM 1058 O O . TRP A 1 131 ? 8.104 6.983 -4.119 1.00 94.19 131 TRP A O 1
ATOM 1068 N N . PHE A 1 132 ? 7.379 7.567 -6.158 1.00 94.38 132 PHE A N 1
ATOM 1069 C CA . PHE A 1 132 ? 7.815 8.958 -6.056 1.00 94.38 132 PHE A CA 1
ATOM 1070 C C . PHE A 1 132 ? 7.288 9.668 -4.797 1.00 94.38 132 PHE A C 1
ATOM 1072 O O . PHE A 1 132 ? 7.954 10.542 -4.248 1.00 94.38 132 PHE A O 1
ATOM 1079 N N . ARG A 1 133 ? 6.081 9.318 -4.332 1.00 94.75 133 ARG A N 1
ATOM 1080 C CA . ARG A 1 133 ? 5.488 9.921 -3.129 1.00 94.75 133 ARG A CA 1
ATOM 1081 C C . ARG A 1 133 ? 5.970 9.270 -1.836 1.00 94.75 133 ARG A C 1
ATOM 1083 O O . ARG A 1 133 ? 6.024 9.952 -0.817 1.00 94.75 133 ARG A O 1
ATOM 1090 N N . HIS A 1 134 ? 6.276 7.975 -1.866 1.00 92.69 134 HIS A N 1
ATOM 1091 C CA . HIS A 1 134 ? 6.372 7.160 -0.655 1.00 92.69 134 HIS A CA 1
ATOM 1092 C C . HIS A 1 134 ? 7.702 6.442 -0.452 1.00 92.69 134 HIS A C 1
ATOM 1094 O O . HIS A 1 134 ? 7.900 5.894 0.628 1.00 92.69 134 HIS A O 1
ATOM 1100 N N . SER A 1 135 ? 8.634 6.461 -1.408 1.00 90.56 135 SER A N 1
ATOM 1101 C CA . SER A 1 135 ? 9.882 5.689 -1.319 1.00 90.56 135 SER A CA 1
ATOM 1102 C C . SER A 1 135 ? 10.694 6.019 -0.066 1.00 90.56 135 SER A C 1
ATOM 1104 O O . SER A 1 135 ? 11.138 5.111 0.632 1.00 90.56 135 SER A O 1
ATOM 1106 N N . SER A 1 136 ? 10.787 7.295 0.319 1.00 88.88 136 SER A N 1
ATOM 1107 C CA . SER A 1 136 ? 11.454 7.703 1.566 1.00 88.88 136 SER A CA 1
ATOM 1108 C C . SER A 1 136 ? 10.734 7.222 2.833 1.00 88.88 136 SER A C 1
ATOM 1110 O O . SER A 1 136 ? 11.386 6.821 3.798 1.00 88.88 136 SER A O 1
ATOM 1112 N N . ALA A 1 137 ? 9.397 7.235 2.848 1.00 86.31 137 ALA A N 1
ATOM 1113 C CA . ALA A 1 137 ? 8.624 6.729 3.981 1.00 86.31 137 ALA A CA 1
ATOM 1114 C C . ALA A 1 137 ? 8.786 5.210 4.113 1.00 86.31 137 ALA A C 1
ATOM 1116 O O . ALA A 1 137 ? 9.078 4.721 5.199 1.00 86.31 137 ALA A O 1
ATOM 1117 N N . ILE A 1 138 ? 8.693 4.488 2.996 1.00 85.25 138 ILE A N 1
ATOM 1118 C CA . ILE A 1 138 ? 8.888 3.039 2.922 1.00 85.25 138 ILE A CA 1
ATOM 1119 C C . ILE A 1 138 ? 10.312 2.661 3.342 1.00 85.25 138 ILE A C 1
ATOM 1121 O O . ILE A 1 138 ? 10.484 1.735 4.128 1.00 85.25 138 ILE A O 1
ATOM 1125 N N . TRP A 1 139 ? 11.329 3.399 2.889 1.00 82.12 139 TRP A N 1
ATOM 1126 C CA . TRP A 1 139 ? 12.719 3.188 3.305 1.00 82.12 139 TRP A CA 1
ATOM 1127 C C . TRP A 1 139 ? 12.879 3.247 4.829 1.00 82.12 139 TRP A C 1
ATOM 1129 O O . TRP A 1 139 ? 13.494 2.366 5.429 1.00 82.12 139 TRP A O 1
ATOM 1139 N N . ARG A 1 140 ? 12.284 4.267 5.464 1.00 79.81 140 ARG A N 1
ATOM 1140 C CA . ARG A 1 140 ? 12.302 4.429 6.928 1.00 79.81 140 ARG A CA 1
ATOM 1141 C C . ARG A 1 140 ? 11.493 3.347 7.636 1.00 79.81 140 ARG A C 1
ATOM 1143 O O . ARG A 1 140 ? 11.937 2.835 8.656 1.00 79.81 140 ARG A O 1
ATOM 1150 N N . MET A 1 141 ? 10.326 2.992 7.098 1.00 75.25 141 MET A N 1
ATOM 1151 C CA . MET A 1 141 ? 9.471 1.938 7.651 1.00 75.25 141 MET A CA 1
ATOM 1152 C C . MET A 1 141 ? 10.190 0.591 7.662 1.00 75.25 141 MET A C 1
ATOM 1154 O O . MET A 1 141 ? 10.190 -0.111 8.662 1.00 75.25 141 MET A O 1
ATOM 1158 N N . LEU A 1 142 ? 10.907 0.267 6.594 1.00 73.12 142 LEU A N 1
ATOM 1159 C CA . LEU A 1 142 ? 11.687 -0.962 6.514 1.00 73.12 142 LEU A CA 1
ATOM 1160 C C . LEU A 1 142 ? 12.939 -0.963 7.424 1.00 73.12 142 LEU A C 1
ATOM 1162 O O . LEU A 1 142 ? 13.686 -1.940 7.405 1.00 73.12 142 LEU A O 1
ATOM 1166 N N . ARG A 1 143 ? 13.176 0.103 8.214 1.00 67.50 143 ARG A N 1
ATOM 1167 C CA . ARG A 1 143 ? 14.339 0.293 9.107 1.00 67.50 143 ARG A CA 1
ATOM 1168 C C . ARG A 1 143 ? 15.684 0.042 8.414 1.00 67.50 143 ARG A C 1
ATOM 1170 O O . ARG A 1 143 ? 16.647 -0.413 9.042 1.00 67.50 143 ARG A O 1
ATOM 1177 N N . LEU A 1 144 ? 15.751 0.353 7.114 1.00 61.75 144 LEU A N 1
ATOM 1178 C CA . LEU A 1 144 ? 16.923 0.111 6.261 1.00 61.75 144 LEU A CA 1
ATOM 1179 C C . LEU A 1 144 ? 18.126 0.996 6.617 1.00 61.75 144 LEU A C 1
ATOM 1181 O O . LEU A 1 144 ? 19.230 0.784 6.130 1.00 61.75 144 LEU A O 1
ATOM 1185 N N . ASP A 1 145 ? 17.925 1.975 7.490 1.00 57.66 145 ASP A N 1
ATOM 1186 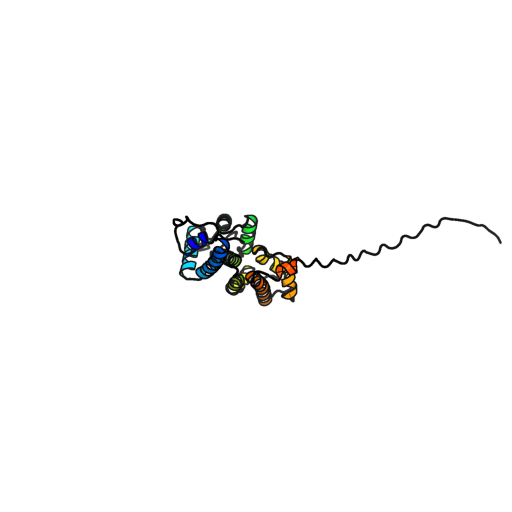C CA . ASP A 1 145 ? 18.943 2.862 8.038 1.00 57.66 145 ASP A CA 1
ATOM 1187 C C . ASP A 1 145 ? 19.733 2.255 9.213 1.00 57.66 145 ASP A C 1
ATOM 1189 O O . ASP A 1 145 ? 20.802 2.766 9.549 1.00 57.66 145 ASP A O 1
ATOM 1193 N N . SER A 1 146 ? 19.235 1.179 9.835 1.00 54.19 146 SER A N 1
ATOM 1194 C CA . SER A 1 146 ? 19.763 0.656 11.108 1.00 54.19 146 SER A CA 1
ATOM 1195 C C . SER A 1 146 ? 20.423 -0.727 11.032 1.00 54.19 146 SER A C 1
ATOM 1197 O O . SER A 1 146 ? 21.143 -1.111 11.956 1.00 54.19 146 SER A O 1
ATOM 1199 N N . VAL A 1 147 ? 20.229 -1.467 9.938 1.00 57.28 147 VAL A N 1
ATOM 1200 C CA . VAL A 1 147 ? 20.737 -2.836 9.752 1.00 57.28 147 VAL A CA 1
ATOM 1201 C C . VAL A 1 147 ? 21.460 -2.920 8.407 1.00 57.28 147 VAL A C 1
ATOM 1203 O O . VAL A 1 147 ? 20.991 -2.361 7.420 1.00 57.28 147 VAL A O 1
ATOM 1206 N N . GLN A 1 148 ? 22.598 -3.627 8.350 1.00 57.53 148 GLN A N 1
ATOM 1207 C CA . GLN A 1 148 ? 23.198 -4.049 7.078 1.00 57.53 148 GLN A CA 1
ATOM 1208 C C . GLN A 1 148 ? 22.236 -5.022 6.398 1.00 57.53 148 GLN A C 1
ATOM 1210 O O . GLN A 1 148 ? 22.249 -6.220 6.668 1.00 57.53 148 GLN A O 1
ATOM 1215 N N . ILE A 1 149 ? 21.339 -4.483 5.583 1.00 61.56 149 ILE A N 1
ATOM 1216 C CA . ILE A 1 149 ? 20.341 -5.270 4.877 1.00 61.56 149 ILE A CA 1
ATOM 1217 C C . ILE A 1 149 ? 20.948 -5.736 3.577 1.00 61.56 149 ILE A C 1
ATOM 1219 O O . ILE A 1 149 ? 21.502 -4.950 2.803 1.00 61.56 149 ILE A O 1
ATOM 1223 N N . THR A 1 150 ? 20.861 -7.043 3.362 1.00 64.44 150 THR A N 1
ATOM 1224 C CA . THR A 1 150 ? 21.372 -7.622 2.137 1.00 64.44 150 THR A CA 1
ATOM 1225 C C . THR A 1 150 ? 20.472 -7.214 0.981 1.00 64.44 150 THR A C 1
ATOM 1227 O O . THR A 1 150 ? 19.264 -7.002 1.112 1.00 64.44 150 THR A O 1
ATOM 1230 N N . THR A 1 151 ? 21.057 -7.146 -0.204 1.00 62.91 151 THR A N 1
ATOM 1231 C CA . THR A 1 151 ? 20.294 -6.925 -1.437 1.00 62.91 151 THR A CA 1
ATOM 1232 C C . THR A 1 151 ? 19.201 -7.990 -1.631 1.00 62.91 151 THR A C 1
ATOM 1234 O O . THR A 1 151 ? 18.116 -7.675 -2.119 1.00 62.91 151 THR A O 1
ATOM 1237 N N . ALA A 1 152 ? 19.432 -9.226 -1.168 1.00 63.50 152 ALA A N 1
ATOM 1238 C CA . ALA A 1 152 ? 18.437 -10.299 -1.173 1.00 63.50 152 ALA A CA 1
ATOM 1239 C C . ALA A 1 152 ? 17.234 -9.991 -0.272 1.00 63.50 152 ALA A C 1
ATOM 1241 O O . ALA A 1 152 ? 16.100 -10.121 -0.724 1.00 63.50 152 ALA A O 1
ATOM 1242 N N . ASP A 1 153 ? 17.471 -9.505 0.949 1.00 68.25 153 ASP A N 1
ATOM 1243 C CA . ASP A 1 153 ? 16.397 -9.100 1.856 1.00 68.25 153 ASP A CA 1
ATOM 1244 C C . ASP A 1 153 ? 15.549 -7.999 1.223 1.00 68.25 153 ASP A C 1
ATOM 1246 O O . ASP A 1 153 ? 14.325 -8.090 1.214 1.00 68.25 153 ASP A O 1
ATOM 1250 N N . LEU A 1 154 ? 16.186 -6.988 0.627 1.00 64.50 154 LEU A N 1
ATOM 1251 C CA . LEU A 1 154 ? 15.487 -5.879 -0.014 1.00 64.50 154 LEU A CA 1
ATOM 1252 C C . LEU A 1 154 ? 14.541 -6.350 -1.125 1.00 64.50 154 LEU A C 1
ATOM 1254 O O . LEU A 1 154 ? 13.402 -5.895 -1.220 1.00 64.50 154 LEU A O 1
ATOM 1258 N N . ALA A 1 155 ? 15.031 -7.257 -1.958 1.00 61.16 155 ALA A N 1
ATOM 1259 C CA . ALA A 1 155 ? 14.362 -7.800 -3.124 1.00 61.16 155 ALA A CA 1
ATOM 1260 C C . ALA A 1 155 ? 13.096 -8.594 -2.787 1.00 61.16 155 ALA A C 1
ATOM 1262 O O . ALA A 1 155 ? 12.076 -8.464 -3.467 1.00 61.16 155 ALA A O 1
ATOM 1263 N N . THR A 1 156 ? 13.133 -9.378 -1.711 1.00 63.38 156 THR A N 1
ATOM 1264 C CA . THR A 1 156 ? 11.989 -10.184 -1.273 1.00 63.38 156 THR A CA 1
ATOM 1265 C C . THR A 1 156 ? 10.830 -9.360 -0.720 1.00 63.38 156 THR A C 1
ATOM 1267 O O . THR A 1 156 ? 9.692 -9.800 -0.829 1.00 63.38 156 THR A O 1
ATOM 1270 N N . ARG A 1 157 ? 11.072 -8.170 -0.153 1.00 69.56 157 ARG A N 1
ATOM 1271 C CA . ARG A 1 157 ? 10.061 -7.515 0.695 1.00 69.56 157 ARG A CA 1
ATOM 1272 C C . ARG A 1 157 ? 8.919 -6.849 -0.068 1.00 69.56 157 ARG A C 1
ATOM 1274 O O . ARG A 1 157 ? 7.786 -7.223 0.160 1.00 69.56 157 ARG A O 1
ATOM 1281 N N . LEU A 1 158 ? 9.145 -5.902 -0.984 1.00 67.81 158 LEU A N 1
ATOM 1282 C CA . LEU A 1 158 ? 8.022 -5.209 -1.662 1.00 67.81 158 LEU A CA 1
ATOM 1283 C C . LEU A 1 158 ? 7.613 -5.843 -2.989 1.00 67.81 158 LEU A C 1
ATOM 1285 O O . LEU A 1 158 ? 6.441 -5.817 -3.367 1.00 67.81 158 LEU A O 1
ATOM 1289 N N . ALA A 1 159 ? 8.568 -6.393 -3.734 1.00 66.81 159 ALA A N 1
ATOM 1290 C CA . ALA A 1 159 ? 8.276 -6.900 -5.067 1.00 66.81 159 ALA A CA 1
ATOM 1291 C C . ALA A 1 159 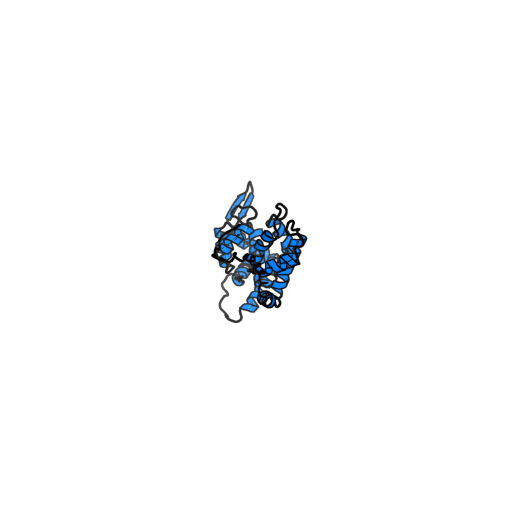? 7.467 -8.212 -5.020 1.00 66.81 159 ALA A C 1
ATOM 1293 O O . ALA A 1 159 ? 6.583 -8.413 -5.859 1.00 66.81 159 ALA A O 1
ATOM 1294 N N . TYR A 1 160 ? 7.665 -9.041 -3.990 1.00 65.75 160 TYR A N 1
ATOM 1295 C CA . TYR A 1 160 ? 6.852 -10.238 -3.767 1.00 65.75 160 TYR A CA 1
ATOM 1296 C C . TYR A 1 160 ? 5.361 -9.896 -3.596 1.00 65.75 160 TYR A C 1
ATOM 1298 O O . TYR A 1 160 ? 4.505 -10.510 -4.235 1.00 65.75 160 TYR A O 1
ATOM 1306 N N . PHE A 1 161 ? 5.038 -8.827 -2.861 1.00 67.31 161 PHE A N 1
ATOM 1307 C CA . PHE A 1 161 ? 3.651 -8.394 -2.655 1.00 67.31 161 PHE A CA 1
ATOM 1308 C C . PHE A 1 161 ? 2.916 -7.940 -3.896 1.00 67.31 161 PHE A C 1
ATOM 1310 O O . PHE A 1 161 ? 1.709 -8.142 -4.055 1.00 67.31 161 PHE A O 1
ATOM 1317 N N . LEU A 1 162 ? 3.654 -7.324 -4.805 1.00 71.94 162 LEU A N 1
ATOM 1318 C CA . LEU A 1 162 ? 3.116 -6.884 -6.080 1.00 71.94 162 LEU A CA 1
ATOM 1319 C C . LEU A 1 162 ? 2.921 -8.061 -7.046 1.00 71.94 162 LEU A C 1
ATOM 1321 O O . LEU A 1 162 ? 2.491 -7.861 -8.189 1.00 71.94 162 LEU A O 1
ATOM 1325 N N . ASN A 1 163 ? 3.188 -9.288 -6.575 1.00 71.69 163 ASN A N 1
ATOM 1326 C CA . ASN A 1 163 ? 3.245 -10.515 -7.351 1.00 71.69 163 ASN A CA 1
ATOM 1327 C C . ASN A 1 163 ? 4.240 -10.377 -8.515 1.00 71.69 163 ASN A C 1
ATOM 1329 O O . ASN A 1 163 ? 4.009 -10.863 -9.628 1.00 71.69 163 ASN A O 1
ATOM 1333 N N . ILE A 1 164 ? 5.331 -9.642 -8.277 1.00 75.62 164 ILE A N 1
ATOM 1334 C CA . ILE A 1 164 ? 6.438 -9.527 -9.216 1.00 75.62 164 ILE A CA 1
ATOM 1335 C C . ILE A 1 164 ? 7.292 -10.765 -9.003 1.00 75.62 164 ILE A C 1
ATOM 1337 O O . ILE A 1 164 ? 7.737 -11.064 -7.901 1.00 75.62 164 ILE A O 1
ATOM 1341 N N . ARG A 1 165 ? 7.479 -11.531 -10.074 1.00 72.38 165 ARG A N 1
ATOM 1342 C CA . ARG A 1 165 ? 8.195 -12.802 -9.991 1.00 72.38 165 ARG A CA 1
ATOM 1343 C C . ARG A 1 165 ? 9.647 -12.571 -9.613 1.00 72.38 165 ARG A C 1
ATOM 1345 O O . ARG A 1 165 ? 10.309 -11.732 -10.220 1.00 72.38 165 ARG A O 1
ATOM 1352 N N . GLU A 1 166 ? 10.151 -13.428 -8.738 1.00 75.44 166 GLU A N 1
ATOM 1353 C CA . GLU A 1 166 ? 11.531 -13.438 -8.256 1.00 75.44 166 GLU A CA 1
ATOM 1354 C C . GLU A 1 166 ? 12.575 -13.289 -9.372 1.00 75.44 166 GLU A C 1
ATOM 1356 O O . GLU A 1 166 ? 13.466 -12.455 -9.269 1.00 75.44 166 GLU A O 1
ATOM 1361 N N . LYS A 1 167 ? 12.419 -13.989 -10.507 1.00 75.94 167 LYS A N 1
ATOM 1362 C CA . LYS A 1 167 ? 13.340 -13.863 -11.654 1.00 75.94 167 LYS A CA 1
ATOM 1363 C C . LYS A 1 167 ? 13.516 -12.413 -12.131 1.00 75.94 167 LYS A C 1
ATOM 1365 O O . LYS A 1 167 ? 14.615 -12.044 -12.527 1.00 75.94 167 LYS A O 1
ATOM 1370 N N . VAL A 1 168 ? 12.450 -11.608 -12.127 1.00 75.19 168 VAL A N 1
ATOM 1371 C CA . VAL A 1 168 ? 12.505 -10.189 -12.531 1.00 75.19 168 VAL A CA 1
ATOM 1372 C C . VAL A 1 168 ? 13.290 -9.395 -11.500 1.00 75.19 168 VAL A C 1
ATOM 1374 O O . VAL A 1 168 ? 14.212 -8.673 -11.858 1.00 75.19 168 VAL A O 1
ATOM 1377 N N . ILE A 1 169 ? 12.973 -9.614 -10.227 1.00 77.31 169 ILE A N 1
ATOM 1378 C CA . ILE A 1 169 ? 13.637 -8.985 -9.090 1.00 77.31 169 ILE A CA 1
ATOM 1379 C C . ILE A 1 169 ? 15.151 -9.251 -9.164 1.00 77.31 169 ILE A C 1
ATOM 1381 O O . ILE A 1 169 ? 15.937 -8.313 -9.204 1.00 77.31 169 ILE A O 1
ATOM 1385 N N . LEU A 1 170 ? 15.561 -10.511 -9.341 1.00 77.50 170 LEU A N 1
ATOM 1386 C CA . LEU A 1 170 ? 16.968 -10.922 -9.458 1.00 77.50 170 LEU A CA 1
ATOM 1387 C C . LEU A 1 170 ? 17.686 -10.385 -10.709 1.00 77.50 170 LEU A C 1
ATOM 1389 O O . LEU A 1 170 ? 18.915 -10.263 -10.723 1.00 77.50 170 LEU A O 1
ATOM 1393 N N . VAL A 1 171 ? 16.966 -10.143 -11.809 1.00 78.88 171 VAL A N 1
ATOM 1394 C CA . VAL A 1 171 ? 17.549 -9.520 -13.009 1.00 78.88 171 VAL A CA 1
ATOM 1395 C C . VAL A 1 171 ? 17.805 -8.041 -12.753 1.00 78.88 171 VAL A C 1
ATOM 1397 O O . VAL A 1 171 ? 18.915 -7.586 -13.011 1.00 78.88 171 VAL A O 1
ATOM 1400 N N . GLU A 1 172 ? 16.824 -7.330 -12.204 1.00 79.19 172 GLU A N 1
ATOM 1401 C CA . GLU A 1 172 ? 16.941 -5.904 -11.900 1.00 79.19 172 GLU A CA 1
ATOM 1402 C C . GLU A 1 172 ? 17.996 -5.648 -10.826 1.00 79.19 172 GLU A C 1
ATOM 1404 O O . GLU A 1 172 ? 18.856 -4.798 -11.021 1.00 79.19 172 GLU A O 1
ATOM 1409 N N . MET A 1 173 ? 18.047 -6.467 -9.769 1.00 76.75 173 MET A N 1
ATOM 1410 C CA . MET A 1 173 ? 19.076 -6.355 -8.727 1.00 76.75 173 MET A CA 1
ATOM 1411 C C . MET A 1 173 ? 20.480 -6.410 -9.325 1.00 76.75 173 MET A C 1
ATOM 1413 O O . M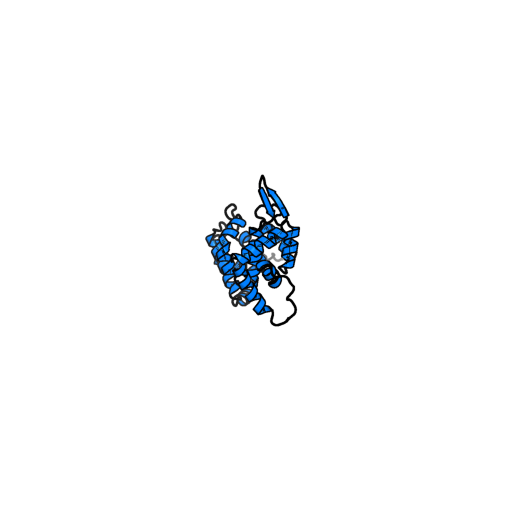ET A 1 173 ? 21.329 -5.596 -8.987 1.00 76.75 173 MET A O 1
ATOM 1417 N N . ARG A 1 174 ? 20.727 -7.342 -10.258 1.00 75.94 174 ARG A N 1
ATOM 1418 C CA . ARG A 1 174 ? 22.031 -7.466 -10.931 1.00 75.94 174 ARG A CA 1
ATOM 1419 C C . ARG A 1 174 ? 22.384 -6.262 -11.799 1.00 75.94 174 ARG A C 1
ATOM 1421 O O . ARG A 1 174 ? 23.558 -6.076 -12.100 1.00 75.94 174 ARG A O 1
ATOM 1428 N N . GLN A 1 175 ? 21.391 -5.511 -12.263 1.00 77.69 175 GLN A N 1
ATOM 1429 C CA . GLN A 1 175 ? 21.591 -4.371 -13.153 1.00 77.69 175 GLN A CA 1
ATOM 1430 C C . GLN A 1 175 ? 21.714 -3.053 -12.392 1.00 77.69 175 GLN A C 1
ATOM 1432 O O . GLN A 1 175 ? 22.474 -2.187 -12.819 1.00 77.69 175 GLN A O 1
ATOM 1437 N N . THR A 1 176 ? 20.982 -2.895 -11.290 1.00 73.81 176 THR A N 1
ATOM 1438 C CA . THR A 1 176 ? 20.890 -1.623 -10.565 1.00 73.81 176 THR A CA 1
ATOM 1439 C C . THR A 1 176 ? 21.694 -1.604 -9.271 1.00 73.81 176 THR A C 1
ATOM 1441 O O . THR A 1 176 ? 22.058 -0.523 -8.825 1.00 73.81 176 THR A O 1
ATOM 1444 N N . MET A 1 177 ? 21.992 -2.758 -8.662 1.00 73.12 177 MET A N 1
ATOM 1445 C CA . MET A 1 177 ? 22.643 -2.822 -7.349 1.00 73.12 177 MET A CA 1
ATOM 1446 C C . MET A 1 177 ? 24.103 -3.250 -7.502 1.00 73.12 177 MET A C 1
ATOM 1448 O O . MET A 1 177 ? 24.422 -4.421 -7.706 1.00 73.12 177 MET A O 1
ATOM 1452 N N . TYR A 1 178 ? 25.003 -2.267 -7.424 1.00 66.00 178 TYR A N 1
ATOM 1453 C CA . TYR A 1 178 ? 26.441 -2.460 -7.640 1.00 66.00 178 TYR A CA 1
ATOM 1454 C C . TYR A 1 178 ? 27.163 -3.077 -6.432 1.00 66.00 178 TYR A C 1
ATOM 1456 O O . TYR A 1 178 ? 28.201 -3.716 -6.606 1.00 66.00 178 TYR A O 1
ATOM 1464 N N . ASN A 1 179 ? 26.631 -2.886 -5.219 1.00 68.69 179 ASN A N 1
ATOM 1465 C CA . ASN A 1 179 ? 27.201 -3.410 -3.982 1.00 68.69 179 ASN A CA 1
ATOM 1466 C C . ASN A 1 179 ? 26.137 -4.171 -3.168 1.00 68.69 179 ASN A C 1
ATOM 1468 O O . ASN A 1 179 ? 25.279 -3.534 -2.555 1.00 68.69 179 ASN A O 1
ATOM 1472 N N . PRO A 1 180 ? 26.183 -5.515 -3.133 1.00 63.09 180 PRO A N 1
ATOM 1473 C CA . PRO A 1 180 ? 25.163 -6.304 -2.457 1.00 63.09 180 PRO A CA 1
ATOM 1474 C C . PRO A 1 180 ? 25.184 -6.178 -0.925 1.00 63.09 180 PRO A C 1
ATOM 1476 O O . PRO A 1 180 ? 24.172 -6.481 -0.286 1.00 63.09 180 PRO A O 1
ATOM 1479 N N . ASP A 1 181 ? 26.312 -5.721 -0.368 1.00 66.56 181 ASP A N 1
ATOM 1480 C CA . ASP A 1 181 ? 26.614 -5.728 1.068 1.00 66.56 181 ASP A CA 1
ATOM 1481 C C . ASP A 1 181 ? 26.262 -4.407 1.775 1.00 66.56 181 ASP A C 1
ATOM 1483 O O . ASP A 1 181 ? 26.252 -4.337 3.004 1.00 66.56 181 ASP A O 1
ATOM 1487 N N . ALA A 1 182 ? 25.987 -3.343 1.016 1.00 69.62 182 ALA A N 1
ATOM 1488 C CA . ALA A 1 182 ? 25.600 -2.045 1.560 1.00 69.62 182 ALA A CA 1
ATOM 1489 C C . ALA A 1 182 ? 24.703 -1.298 0.568 1.00 69.62 182 ALA A C 1
ATOM 1491 O O . ALA A 1 182 ? 25.186 -0.565 -0.294 1.00 69.62 182 ALA A O 1
ATOM 1492 N N . VAL A 1 183 ? 23.394 -1.496 0.706 1.00 75.62 183 VAL A N 1
ATOM 1493 C CA . VAL A 1 183 ? 22.379 -0.815 -0.101 1.00 75.62 183 VAL A CA 1
ATOM 1494 C C . VAL A 1 183 ? 22.166 0.598 0.436 1.00 75.62 183 VAL A C 1
ATOM 1496 O O . VAL A 1 183 ? 21.804 0.769 1.599 1.00 75.62 183 VAL A O 1
ATOM 1499 N N . THR A 1 184 ? 22.366 1.617 -0.399 1.00 81.31 184 THR A N 1
ATOM 1500 C CA . THR A 1 184 ? 21.998 3.000 -0.060 1.00 81.31 184 THR A CA 1
ATOM 1501 C C . THR A 1 184 ? 20.534 3.289 -0.405 1.00 81.31 184 THR A C 1
ATOM 1503 O O . THR A 1 184 ? 19.895 2.543 -1.148 1.00 81.31 184 THR A O 1
ATOM 1506 N N . TYR A 1 185 ? 19.992 4.403 0.101 1.00 84.44 185 TYR A N 1
ATOM 1507 C CA . TYR A 1 185 ? 18.659 4.864 -0.304 1.00 84.44 185 TYR A CA 1
ATOM 1508 C C . TYR A 1 185 ? 18.563 5.088 -1.819 1.00 84.44 185 TYR A C 1
ATOM 1510 O O . TYR A 1 185 ? 17.554 4.730 -2.418 1.00 84.44 185 TYR A O 1
ATOM 1518 N N . ASP A 1 186 ? 19.612 5.630 -2.442 1.00 86.12 186 ASP A N 1
ATOM 1519 C CA . ASP A 1 186 ? 19.626 5.889 -3.884 1.00 86.12 186 ASP A CA 1
ATOM 1520 C C . ASP A 1 186 ? 19.607 4.575 -4.684 1.00 86.12 186 ASP A C 1
ATOM 1522 O O . ASP A 1 186 ? 18.892 4.474 -5.681 1.00 86.12 186 ASP A O 1
ATOM 1526 N N . ASP A 1 187 ? 20.315 3.537 -4.215 1.00 82.69 187 ASP A N 1
ATOM 1527 C CA . ASP A 1 187 ? 20.269 2.197 -4.821 1.00 82.69 187 ASP A CA 1
ATOM 1528 C C . ASP A 1 187 ? 18.868 1.580 -4.705 1.00 82.69 187 ASP A C 1
ATOM 1530 O O . ASP A 1 187 ? 18.348 0.998 -5.660 1.00 82.69 187 ASP A O 1
ATOM 1534 N N . PHE A 1 188 ? 18.242 1.724 -3.535 1.00 82.69 188 PHE A N 1
ATOM 1535 C CA . PHE A 1 188 ? 16.879 1.270 -3.270 1.00 82.69 188 PHE A CA 1
ATOM 1536 C C . PHE A 1 188 ? 15.847 1.980 -4.144 1.00 82.69 188 PHE A C 1
ATOM 1538 O O . PHE A 1 188 ? 14.990 1.325 -4.743 1.00 82.69 188 PHE A O 1
ATOM 1545 N N . ASP A 1 189 ? 15.936 3.306 -4.228 1.00 87.44 189 ASP A N 1
ATOM 1546 C CA . ASP A 1 189 ? 15.021 4.127 -5.008 1.00 87.44 189 ASP A CA 1
ATOM 1547 C C . ASP A 1 189 ? 15.148 3.797 -6.498 1.00 87.44 189 ASP A C 1
ATOM 1549 O O . ASP A 1 189 ? 14.142 3.514 -7.149 1.00 87.44 189 ASP A O 1
ATOM 1553 N N . ALA A 1 190 ? 16.378 3.716 -7.018 1.00 87.06 190 ALA A N 1
ATOM 1554 C CA . ALA A 1 190 ? 16.641 3.365 -8.410 1.00 87.06 190 ALA A CA 1
ATOM 1555 C C . ALA A 1 190 ? 16.154 1.950 -8.764 1.00 87.06 190 ALA A C 1
ATOM 1557 O O . ALA A 1 190 ? 15.532 1.751 -9.813 1.00 87.06 190 ALA A O 1
ATOM 1558 N N . PHE A 1 191 ? 16.402 0.971 -7.890 1.00 85.38 191 PHE A N 1
ATOM 1559 C CA . PHE A 1 191 ? 15.993 -0.420 -8.089 1.00 85.38 191 PHE A CA 1
ATOM 1560 C C . PHE A 1 191 ? 14.472 -0.564 -8.222 1.00 85.38 191 PHE A C 1
ATOM 1562 O O . PHE A 1 191 ? 13.967 -1.093 -9.217 1.00 85.38 191 PHE A O 1
ATOM 1569 N N . TYR A 1 192 ? 13.720 -0.052 -7.248 1.00 86.62 192 TYR A N 1
ATOM 1570 C CA . TYR A 1 192 ? 12.263 -0.157 -7.262 1.00 86.62 192 TYR A CA 1
ATOM 1571 C C . TYR A 1 192 ? 11.620 0.740 -8.318 1.00 86.62 192 TYR A C 1
ATOM 1573 O O . TYR A 1 192 ? 10.640 0.327 -8.943 1.00 86.62 192 TYR A O 1
ATOM 1581 N N . PHE A 1 193 ? 12.189 1.917 -8.595 1.00 89.12 193 PHE A N 1
ATOM 1582 C CA . PHE A 1 193 ? 11.720 2.756 -9.694 1.00 89.12 193 PHE A CA 1
ATOM 1583 C C . PHE A 1 193 ? 11.860 2.046 -11.048 1.00 89.12 193 PHE A C 1
ATOM 1585 O O . PHE A 1 193 ? 10.923 2.090 -11.849 1.00 89.12 193 PHE A O 1
ATOM 1592 N N . SER A 1 194 ? 12.974 1.336 -11.293 1.00 86.31 194 SER A N 1
ATOM 1593 C CA . SER A 1 194 ? 13.152 0.521 -12.507 1.00 86.31 194 SER A CA 1
ATOM 1594 C C . SER A 1 194 ? 12.057 -0.539 -12.629 1.00 86.31 194 SER A C 1
ATOM 1596 O O . SER A 1 194 ? 11.348 -0.597 -13.638 1.00 86.31 194 SER A O 1
ATOM 1598 N N . ILE A 1 195 ? 11.854 -1.329 -11.570 1.00 84.75 195 ILE A N 1
ATOM 1599 C CA . ILE A 1 195 ? 10.840 -2.389 -11.539 1.00 84.75 195 ILE A CA 1
ATOM 1600 C C . ILE A 1 195 ? 9.438 -1.819 -11.799 1.00 84.75 195 ILE A C 1
ATOM 1602 O O . ILE A 1 195 ? 8.672 -2.372 -12.593 1.00 84.75 195 ILE A O 1
ATOM 1606 N N . PHE A 1 196 ? 9.082 -0.717 -11.141 1.00 88.62 196 PHE A N 1
ATOM 1607 C CA . PHE A 1 196 ? 7.741 -0.144 -11.232 1.00 88.62 196 PHE A CA 1
ATOM 1608 C C . PHE A 1 196 ? 7.484 0.552 -12.562 1.00 88.62 196 PHE A C 1
ATOM 1610 O O . PHE A 1 196 ? 6.385 0.436 -13.096 1.00 88.62 196 PHE A O 1
ATOM 1617 N N . SER A 1 197 ? 8.495 1.203 -13.140 1.00 88.12 197 SER A N 1
ATOM 1618 C CA . SER A 1 197 ? 8.410 1.786 -14.484 1.00 88.12 197 SER A CA 1
ATOM 1619 C C . SER A 1 197 ? 8.077 0.721 -15.527 1.00 88.12 197 SER A C 1
ATOM 1621 O O . SER A 1 197 ? 7.180 0.898 -16.354 1.00 88.12 197 SER A O 1
ATOM 1623 N N . GLN A 1 198 ? 8.719 -0.444 -15.429 1.00 82.56 198 GLN A N 1
ATOM 1624 C CA . GLN A 1 198 ? 8.407 -1.574 -16.300 1.00 82.56 198 GLN A CA 1
ATOM 1625 C C . GLN A 1 198 ? 7.016 -2.166 -16.018 1.00 82.56 198 GLN A C 1
ATOM 1627 O O . GLN A 1 198 ? 6.316 -2.562 -16.954 1.00 82.56 198 GLN A O 1
ATOM 1632 N N . TYR A 1 199 ? 6.596 -2.192 -14.747 1.00 83.31 199 TYR A N 1
ATOM 1633 C CA . TYR A 1 199 ? 5.267 -2.655 -14.341 1.00 83.31 199 TYR A CA 1
ATOM 1634 C C . TYR A 1 199 ? 4.131 -1.794 -14.884 1.00 83.31 199 TYR A C 1
ATOM 1636 O O . TYR A 1 199 ? 3.123 -2.344 -15.346 1.00 83.31 199 TYR A O 1
ATOM 1644 N N . ASP A 1 200 ? 4.292 -0.476 -14.832 1.00 87.88 200 ASP A N 1
ATOM 1645 C CA . ASP A 1 200 ? 3.316 0.496 -15.319 1.00 87.88 200 ASP A CA 1
ATOM 1646 C C . ASP A 1 200 ? 3.216 0.473 -16.854 1.00 87.88 200 ASP A C 1
ATOM 1648 O O . ASP A 1 200 ? 2.125 0.612 -17.401 1.00 87.88 200 ASP A O 1
ATOM 1652 N N . ALA A 1 201 ? 4.320 0.202 -17.559 1.00 82.81 201 ALA A N 1
ATOM 1653 C CA . ALA A 1 201 ? 4.384 0.151 -19.024 1.00 82.81 201 ALA A CA 1
ATOM 1654 C C . ALA A 1 201 ? 3.820 -1.139 -19.669 1.00 82.81 201 ALA A C 1
ATOM 1656 O O . ALA A 1 201 ? 4.077 -1.398 -20.846 1.00 82.81 201 ALA A O 1
ATOM 1657 N N . ASP A 1 202 ? 3.091 -1.975 -18.919 1.00 71.19 202 ASP A N 1
ATOM 1658 C CA . ASP A 1 202 ? 2.518 -3.255 -19.378 1.00 71.19 202 ASP A CA 1
ATOM 1659 C C . ASP A 1 202 ? 3.534 -4.229 -20.030 1.00 71.19 202 ASP A C 1
ATOM 1661 O O . ASP A 1 202 ? 3.175 -5.121 -20.798 1.00 71.19 202 ASP A O 1
ATOM 1665 N N . PHE A 1 203 ? 4.812 -4.129 -19.644 1.00 62.56 203 PHE A N 1
ATOM 1666 C CA . PHE A 1 203 ? 5.803 -5.207 -19.741 1.00 62.56 203 PHE A CA 1
ATOM 1667 C C . PHE A 1 203 ? 5.969 -5.938 -21.115 1.00 62.56 203 PHE A C 1
ATOM 1669 O O . PHE A 1 203 ? 5.956 -7.169 -21.159 1.00 62.56 203 PHE A O 1
ATOM 1676 N N . PRO A 1 204 ? 6.277 -5.276 -22.252 1.00 53.97 204 PRO A N 1
ATOM 1677 C CA . PRO A 1 204 ? 6.674 -5.990 -23.481 1.00 53.97 204 PRO A CA 1
ATOM 1678 C C . PRO A 1 204 ? 7.989 -6.790 -23.346 1.00 53.97 204 PRO A C 1
ATOM 1680 O O . PRO A 1 204 ? 8.173 -7.819 -23.992 1.00 53.97 204 PRO A O 1
ATOM 1683 N N . ALA A 1 205 ? 8.911 -6.355 -22.478 1.00 51.88 205 ALA A N 1
ATOM 1684 C CA . ALA A 1 205 ? 10.190 -7.034 -22.228 1.00 51.88 205 ALA A CA 1
ATOM 1685 C C . ALA A 1 205 ? 10.071 -8.287 -21.324 1.00 51.88 205 ALA A C 1
ATOM 1687 O O . ALA A 1 205 ? 10.982 -9.112 -21.269 1.00 51.88 205 ALA A O 1
ATOM 1688 N N . TYR A 1 206 ? 8.936 -8.464 -20.643 1.00 54.22 206 TYR A N 1
ATOM 1689 C CA . TYR A 1 206 ? 8.674 -9.500 -19.632 1.00 54.22 206 TYR A CA 1
ATOM 1690 C C . TYR A 1 206 ? 8.549 -10.907 -20.206 1.00 54.22 206 TYR A C 1
ATOM 1692 O O . TYR A 1 206 ? 9.163 -11.839 -19.688 1.00 54.22 206 TYR A O 1
ATOM 1700 N N . GLU A 1 207 ? 7.800 -11.054 -21.300 1.00 53.69 207 GLU A N 1
ATOM 1701 C CA . GLU A 1 207 ? 7.676 -12.322 -22.029 1.00 53.69 207 GLU A CA 1
ATOM 1702 C C . GLU A 1 207 ? 9.034 -12.752 -22.603 1.00 53.69 207 GLU A C 1
ATOM 1704 O O . GLU A 1 207 ? 9.405 -13.922 -22.552 1.00 53.69 207 GLU A O 1
ATOM 1709 N N . ALA A 1 208 ? 9.847 -11.793 -23.055 1.00 59.00 208 ALA A N 1
ATOM 1710 C CA . ALA A 1 208 ? 11.183 -12.067 -23.574 1.00 59.00 208 ALA A CA 1
ATOM 1711 C C . ALA A 1 208 ? 12.176 -12.504 -22.478 1.00 59.00 208 ALA A C 1
ATOM 1713 O O . ALA A 1 208 ? 13.009 -13.377 -22.717 1.00 59.00 208 ALA A O 1
ATOM 1714 N N . ILE A 1 209 ? 12.097 -11.935 -21.268 1.00 56.28 209 ILE A N 1
ATOM 1715 C CA . ILE A 1 209 ? 12.930 -12.334 -20.117 1.00 56.28 209 ILE A CA 1
ATOM 1716 C C . ILE A 1 209 ? 12.513 -13.714 -19.582 1.00 56.28 209 ILE A C 1
ATOM 1718 O O . ILE A 1 209 ? 13.363 -14.511 -19.171 1.00 56.28 209 ILE A O 1
ATOM 1722 N N . LEU A 1 210 ? 11.220 -14.038 -19.619 1.00 52.19 210 LEU A N 1
ATOM 1723 C CA . LEU A 1 210 ? 10.717 -15.374 -19.294 1.00 52.19 210 LEU A CA 1
ATOM 1724 C C . LEU A 1 210 ? 11.143 -16.442 -20.282 1.00 52.19 210 LEU A C 1
ATOM 1726 O O . LEU A 1 210 ? 11.559 -17.515 -19.858 1.00 52.19 210 LEU A O 1
ATOM 1730 N N . ALA A 1 211 ? 11.039 -16.136 -21.573 1.00 61.25 211 ALA A N 1
ATOM 1731 C CA . ALA A 1 211 ? 11.346 -17.061 -22.652 1.00 61.25 211 ALA A CA 1
ATOM 1732 C C . ALA A 1 211 ? 12.843 -17.392 -22.745 1.00 61.25 211 ALA A C 1
ATOM 1734 O O . ALA A 1 211 ? 13.218 -18.324 -23.455 1.00 61.25 211 ALA A O 1
ATOM 1735 N N . ARG A 1 212 ? 13.714 -16.658 -22.031 1.00 57.25 212 ARG A N 1
ATOM 1736 C CA . ARG A 1 212 ? 15.133 -17.007 -21.925 1.00 57.25 212 ARG A CA 1
ATOM 1737 C C . ARG A 1 212 ? 15.297 -18.271 -21.073 1.00 57.25 212 ARG A C 1
ATOM 1739 O O . ARG A 1 212 ? 15.009 -18.200 -19.869 1.00 57.25 212 ARG A O 1
ATOM 1746 N N . PRO A 1 213 ? 15.788 -19.384 -21.657 1.00 48.75 213 PRO A N 1
ATOM 1747 C CA . PRO A 1 213 ? 16.142 -20.564 -20.882 1.00 48.75 213 PRO A CA 1
ATOM 1748 C C . PRO A 1 213 ? 17.214 -20.181 -19.863 1.00 48.75 213 PRO A C 1
ATOM 1750 O O . PRO A 1 213 ? 18.074 -19.339 -20.147 1.00 48.75 213 PRO A O 1
ATOM 1753 N N . GLU A 1 214 ? 17.142 -20.761 -18.666 1.00 48.97 214 GLU A N 1
ATOM 1754 C CA . GLU A 1 214 ? 18.190 -20.553 -17.673 1.00 48.97 214 GLU A CA 1
ATOM 1755 C C . GLU A 1 214 ? 19.543 -20.941 -18.279 1.00 48.97 214 GLU A C 1
ATOM 1757 O O . GLU A 1 214 ? 19.621 -21.945 -19.003 1.00 48.97 214 GLU A O 1
ATOM 1762 N N . PRO A 1 215 ? 20.608 -20.151 -18.048 1.00 45.47 215 PRO A N 1
ATOM 1763 C CA . PRO A 1 215 ? 21.934 -20.582 -18.439 1.00 45.47 215 PRO A CA 1
ATOM 1764 C C . PRO A 1 215 ? 22.166 -21.922 -17.752 1.00 45.47 215 PRO A C 1
ATOM 1766 O O . PRO A 1 215 ? 22.114 -22.000 -16.525 1.00 45.47 215 PRO A O 1
ATOM 1769 N N . ARG A 1 216 ? 22.361 -22.981 -18.550 1.00 38.75 216 ARG A N 1
ATOM 1770 C CA . ARG A 1 216 ? 22.746 -24.289 -18.02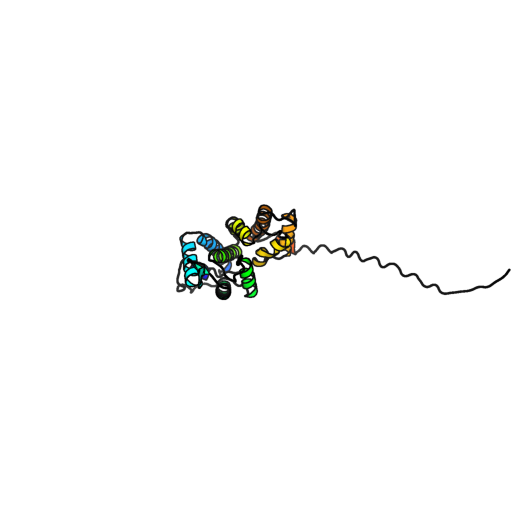3 1.00 38.75 216 ARG A CA 1
ATOM 1771 C C . ARG A 1 216 ? 23.916 -24.030 -17.086 1.00 38.75 216 ARG A C 1
ATOM 1773 O O . ARG A 1 216 ? 24.953 -23.543 -17.537 1.00 38.75 216 ARG A O 1
ATOM 1780 N N . GLN A 1 217 ? 23.733 -24.307 -15.797 1.00 41.75 217 GLN A N 1
ATOM 1781 C CA . GLN A 1 217 ? 24.873 -24.501 -14.920 1.00 41.75 217 GLN A CA 1
ATOM 1782 C C . GLN A 1 217 ? 25.693 -25.572 -15.624 1.00 41.75 217 GLN A C 1
ATOM 1784 O O . GLN A 1 217 ? 25.203 -26.681 -15.841 1.00 41.75 217 GLN A O 1
ATOM 1789 N N . ASN A 1 218 ? 26.871 -25.202 -16.125 1.00 39.72 218 ASN A N 1
ATOM 1790 C CA . ASN A 1 218 ? 27.791 -26.188 -16.649 1.00 39.72 218 ASN A CA 1
ATOM 1791 C C . ASN A 1 218 ? 28.042 -27.133 -15.482 1.00 39.72 218 ASN A C 1
ATOM 1793 O O . ASN A 1 218 ? 28.695 -26.754 -14.511 1.00 39.72 218 ASN A O 1
ATOM 1797 N N . ALA A 1 219 ? 27.468 -28.330 -15.566 1.00 41.94 219 ALA A N 1
ATOM 1798 C CA . ALA A 1 219 ? 27.930 -29.464 -14.810 1.00 41.94 219 ALA A CA 1
ATOM 1799 C C . ALA A 1 219 ? 29.400 -29.623 -15.197 1.00 41.94 219 ALA A C 1
ATOM 1801 O O . ALA A 1 219 ? 29.743 -30.195 -16.230 1.00 41.94 219 ALA A O 1
ATOM 1802 N N . THR A 1 220 ? 30.296 -29.034 -14.413 1.00 44.53 220 THR A N 1
ATOM 1803 C CA . THR A 1 220 ? 31.602 -29.639 -14.222 1.00 44.53 220 THR A CA 1
ATOM 1804 C C . THR A 1 220 ? 31.327 -30.938 -13.492 1.00 44.53 220 THR A C 1
ATOM 1806 O O . THR A 1 220 ? 31.374 -30.990 -12.265 1.00 44.53 220 THR A O 1
ATOM 1809 N N . ASP A 1 221 ? 30.979 -31.965 -14.267 1.00 40.59 221 ASP A N 1
ATOM 1810 C CA . ASP A 1 221 ? 31.158 -33.342 -13.850 1.00 40.59 221 ASP A CA 1
ATOM 1811 C C . ASP A 1 221 ? 32.614 -33.454 -13.375 1.00 40.59 221 ASP A C 1
ATOM 1813 O O . ASP A 1 221 ? 33.535 -33.116 -14.137 1.00 40.59 221 ASP A O 1
ATOM 1817 N N . PRO A 1 222 ? 32.876 -33.853 -12.120 1.00 42.94 222 PRO A N 1
ATOM 1818 C CA . PRO A 1 222 ? 34.217 -34.258 -11.757 1.00 42.94 222 PRO A CA 1
ATOM 1819 C C . PRO A 1 222 ? 34.561 -35.434 -12.672 1.00 42.94 222 PRO A C 1
ATOM 1821 O O . PRO A 1 222 ? 33.888 -36.460 -12.642 1.00 42.94 222 PRO A O 1
ATOM 1824 N N . LYS A 1 223 ? 35.569 -35.254 -13.535 1.00 44.06 223 LYS A N 1
ATOM 1825 C CA . LYS A 1 223 ? 36.112 -36.332 -14.364 1.00 44.06 223 LYS A CA 1
ATOM 1826 C C . LYS A 1 223 ? 36.409 -37.520 -13.456 1.00 44.06 223 LYS A C 1
ATOM 1828 O O . LYS A 1 223 ? 37.341 -37.468 -12.656 1.00 44.06 223 LYS A O 1
ATOM 1833 N N . GLU A 1 224 ? 35.596 -38.553 -13.601 1.00 42.09 224 GLU A N 1
ATOM 1834 C CA . GLU A 1 224 ? 35.825 -39.879 -13.061 1.00 42.09 224 GLU A CA 1
ATOM 1835 C C . GLU A 1 224 ? 37.226 -40.311 -13.517 1.00 42.09 224 GLU A C 1
ATOM 1837 O O . GLU A 1 224 ? 37.539 -40.321 -14.714 1.00 42.09 224 GLU A O 1
ATOM 1842 N N . ALA A 1 225 ? 38.124 -40.522 -12.556 1.00 50.62 225 ALA A N 1
ATOM 1843 C CA . ALA A 1 225 ? 39.444 -41.058 -12.843 1.00 50.62 225 ALA A CA 1
ATOM 1844 C C . ALA A 1 225 ? 39.263 -42.481 -13.399 1.00 50.62 225 ALA A C 1
ATOM 1846 O O . ALA A 1 225 ? 38.455 -43.227 -12.850 1.00 50.62 225 ALA A O 1
ATOM 1847 N N . PRO A 1 226 ? 39.973 -42.875 -14.469 1.00 44.41 226 PRO A N 1
ATOM 1848 C CA . PRO A 1 226 ? 39.834 -44.222 -14.998 1.00 44.41 226 PRO A CA 1
ATOM 1849 C C . PRO A 1 226 ? 40.390 -45.234 -13.991 1.00 44.41 226 PRO A C 1
ATOM 1851 O O . PRO A 1 226 ? 41.533 -45.106 -13.540 1.00 44.41 226 PRO A O 1
ATOM 1854 N N . ASP A 1 227 ? 39.574 -46.235 -13.660 1.00 44.69 227 ASP A N 1
ATOM 1855 C CA . ASP A 1 227 ? 39.984 -47.400 -12.880 1.00 44.69 227 ASP A CA 1
ATOM 1856 C C . ASP A 1 227 ? 41.146 -48.139 -13.574 1.00 44.69 227 ASP A C 1
ATOM 1858 O O . ASP A 1 227 ? 41.159 -48.268 -14.804 1.00 44.69 227 ASP A O 1
ATOM 1862 N N . PRO A 1 228 ? 42.133 -48.651 -12.818 1.00 45.34 228 PRO A N 1
ATOM 1863 C CA . PRO A 1 228 ? 43.217 -49.435 -13.388 1.00 45.34 228 PRO A CA 1
ATOM 1864 C C . PRO A 1 228 ? 42.708 -50.818 -13.823 1.00 45.34 228 PRO A C 1
ATOM 1866 O O . PRO A 1 228 ? 42.133 -51.562 -13.027 1.00 45.34 228 PRO A O 1
ATOM 1869 N N . GLU A 1 229 ? 42.949 -51.176 -15.087 1.00 43.53 229 GLU A N 1
ATOM 1870 C CA . GLU A 1 229 ? 42.627 -52.500 -15.629 1.00 43.53 229 GLU A CA 1
ATOM 1871 C C . GLU A 1 229 ? 43.309 -53.637 -14.840 1.00 43.53 229 GLU A C 1
ATOM 1873 O O . GLU A 1 229 ? 44.479 -53.522 -14.453 1.00 43.53 229 GLU A O 1
ATOM 1878 N N . PRO A 1 230 ? 42.632 -54.786 -14.658 1.00 46.50 230 PRO A N 1
ATOM 1879 C CA . PRO A 1 230 ? 43.231 -55.970 -14.078 1.00 46.50 230 PRO A CA 1
ATOM 1880 C C . PRO A 1 230 ? 43.912 -56.773 -15.189 1.00 46.50 230 PRO A C 1
ATOM 1882 O O . PRO A 1 230 ? 43.241 -57.295 -16.074 1.00 46.50 230 PRO A O 1
ATOM 1885 N N . ASN A 1 231 ? 45.234 -56.940 -15.130 1.00 38.12 231 ASN A N 1
ATOM 1886 C CA . ASN A 1 231 ? 45.896 -57.961 -15.941 1.00 38.12 231 ASN A CA 1
ATOM 1887 C C . ASN A 1 231 ? 46.552 -59.013 -15.051 1.00 38.12 231 ASN A C 1
ATOM 1889 O O . ASN A 1 231 ? 47.635 -58.843 -14.490 1.00 38.12 231 ASN A O 1
ATOM 1893 N N . SER A 1 232 ? 45.819 -60.112 -14.913 1.00 39.19 232 SER A N 1
ATOM 1894 C CA . SER A 1 232 ? 46.249 -61.358 -14.310 1.00 39.19 232 SER A CA 1
ATOM 1895 C C . SER A 1 232 ? 47.236 -62.094 -15.218 1.00 39.19 232 SER A C 1
ATOM 1897 O O . SER A 1 232 ? 46.901 -62.448 -16.343 1.00 39.19 232 SER A O 1
ATOM 1899 N N . SER A 1 233 ? 48.389 -62.416 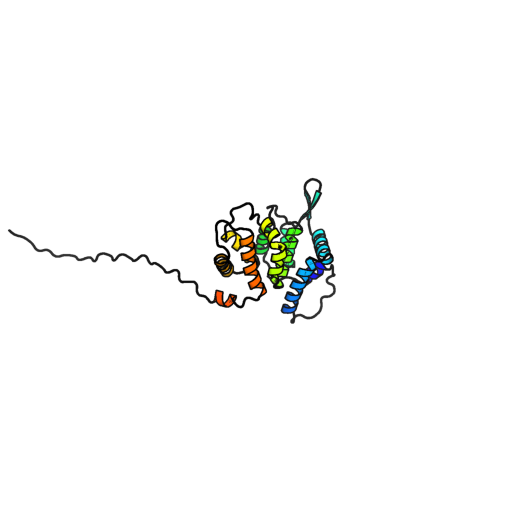-14.630 1.00 41.62 233 SER A N 1
ATOM 1900 C CA . SER A 1 233 ? 49.077 -63.712 -14.725 1.00 41.62 233 SER A CA 1
ATOM 1901 C C . SER A 1 233 ? 49.624 -64.172 -16.084 1.00 41.62 233 SER A C 1
ATOM 1903 O O . SER A 1 233 ? 48.876 -64.636 -16.933 1.00 41.62 233 SER A O 1
ATOM 1905 N N . GLN A 1 234 ? 50.951 -64.338 -16.165 1.00 37.91 234 GLN A N 1
ATOM 1906 C CA . GLN A 1 234 ? 51.537 -65.687 -16.063 1.00 37.91 234 GLN A CA 1
ATOM 1907 C C . GLN A 1 234 ? 53.067 -65.696 -15.900 1.00 37.91 234 GLN A C 1
ATOM 1909 O O . GLN A 1 234 ? 53.799 -64.890 -16.463 1.00 37.91 234 GLN A O 1
ATOM 1914 N N . CYS A 1 235 ? 53.500 -66.655 -15.080 1.00 34.56 235 CYS A N 1
ATOM 1915 C CA . CYS A 1 235 ? 54.857 -67.081 -14.758 1.00 34.56 235 CYS A CA 1
ATOM 1916 C C . CYS A 1 235 ? 55.739 -67.430 -15.968 1.00 34.56 235 CYS A C 1
ATOM 1918 O O . CYS A 1 235 ? 55.238 -67.983 -16.941 1.00 34.56 235 CYS A O 1
ATOM 1920 N N . CYS A 1 236 ? 57.065 -67.313 -15.792 1.00 30.45 236 CYS A N 1
ATOM 1921 C CA . CYS A 1 236 ? 58.014 -68.400 -16.092 1.00 30.45 236 CYS A CA 1
ATOM 1922 C C . CYS A 1 236 ? 59.420 -68.145 -15.491 1.00 30.45 236 CYS A C 1
ATOM 1924 O O . CYS A 1 236 ? 60.197 -67.340 -15.984 1.00 30.45 236 CYS A O 1
ATOM 1926 N N . CYS A 1 237 ? 59.694 -68.814 -14.369 1.00 33.56 237 CYS A N 1
ATOM 1927 C CA . CYS A 1 237 ? 60.819 -69.723 -14.103 1.00 33.56 237 CYS A CA 1
ATOM 1928 C C . CYS A 1 237 ? 62.254 -69.540 -14.701 1.00 33.56 237 CYS A C 1
ATOM 1930 O O . CYS A 1 237 ? 62.484 -69.867 -15.856 1.00 33.56 237 CYS A O 1
ATOM 1932 N N . ILE A 1 238 ? 63.200 -69.247 -13.779 1.00 35.69 238 ILE A N 1
ATOM 1933 C CA . ILE A 1 238 ? 64.502 -69.893 -13.402 1.00 35.69 238 ILE A CA 1
ATOM 1934 C C . ILE A 1 238 ? 65.779 -69.929 -14.322 1.00 35.69 238 ILE A C 1
ATOM 1936 O O . ILE A 1 238 ? 65.721 -70.321 -15.481 1.00 35.69 238 ILE A O 1
ATOM 1940 N N . ILE A 1 239 ? 66.940 -69.748 -13.634 1.00 34.97 239 ILE A N 1
ATOM 1941 C CA . ILE A 1 239 ? 68.362 -70.214 -13.811 1.00 34.97 239 ILE A CA 1
ATOM 1942 C C . ILE A 1 239 ? 69.233 -69.354 -14.765 1.00 34.97 239 ILE A C 1
ATOM 1944 O O . ILE A 1 239 ? 68.788 -69.052 -15.862 1.00 34.97 239 ILE A O 1
ATOM 1948 N N . SER A 1 240 ? 70.456 -68.887 -14.445 1.00 41.94 240 SER A N 1
ATOM 1949 C CA . SER A 1 240 ? 71.560 -69.371 -13.576 1.00 41.94 240 SER A CA 1
ATOM 1950 C C . SER A 1 240 ? 72.100 -68.350 -12.580 1.00 41.94 240 SER A C 1
ATOM 1952 O O . SER A 1 240 ? 72.101 -67.145 -12.907 1.00 41.94 240 SER A O 1
#

pLDDT: mean 76.94, std 19.2, range [30.45, 97.44]

Secondary structure (DSSP, 8-state):
--B-HHHHHHHHHT--S-------SSHHHHHHHHHHHHHHHTTSHHHHHHHHHHHHHHSEEEEETTEEEEEEEHHHHHHHHHHHB---HHHHHHHHHHH-TTSSSEE-HHHHHHHHHHHHHHHHT-HHHHHHHHHHHHHHHTTTTTS---HHHHHHHHHHHTT--HHHHHHHHHHH-S-TT---HHHHHHHHHHHHHHHHTT-HHHHHHHSSPPP--------PPPPPPP----------

InterPro domains:
  IPR042798 EF-hand calcium-binding domain-containing protein 9 [PTHR47065] (67-200)

Organism: NCBI:txid461836

Foldseek 3Di:
DDWDLVVLVCLQQVDDPPPDDDDPDVPQVVRLQSLVVSLVSCPDPRRVVSLVVSQVVQFDWDDDPPDIATKDALVSQLVVCVNTHVDDSVLSVLLQVLLPLVPPSIHGSVSVSLVSSCNSCLSNLNVLVSLVVCLVVSCVSNVLVPDQDFLVNLLCRPCVSSVNDSLVSVVLCVVQPPDRRHQDSVSSSSSVSVVSVCSSVVHPPPVVSVPDDDDPPPPPPPPDDDDDDDDDDDDDDDDD

Radius of gyration: 27.36 Å; chains: 1; bounding box: 99×87×52 Å

Sequence (240 aa):
MRVDVVLLRDILFRQSAQSQSEHSNKLNVDARAEAARLYDSMYTTEGLAGLQYWFSLRATKKLVGASSVLTFGEDEFVLFGREVTQLTDHQLLDWLDYLDVEDQGELYFEQVFIFIAIALSAYGKVLTKFWFRHSSAIWRMLRLDSVQITTADLATRLAYFLNIREKVILVEMRQTMYNPDAVTYDDFDAFYFSIFSQYDADFPAYEAILARPEPRQNATDPKEAPDPEPNSSQCCCIIS